Protein AF-A0A533HWP2-F1 (afdb_monomer)

Radius of gyration: 40.81 Å; Cα contacts (8 Å, |Δi|>4): 225; chains: 1; bounding box: 93×48×158 Å

Sequence (204 aa):
MRKSVIAKSKKGFTLLELTVSLFLLVILTLLLMLILQTTINTSKRFLDYSNYEYALAHRKILQIYNNSAKVTQEKHYIIMTSKDGMEDVRINFNDNQIYMDKFKNSNDFAGYILLLKHIKGYTLSVEDETIHILIVDKNNHERDMYLKKKDEKTDKEKAKEEKEKEEKARKEKENQENNNKYNKTDNHVEIEKTKPITDNEEGS

Nearest PDB structures (foldseek):
  8dml-assembly2_C  TM=7.536E-01  e=4.612E-01  Vibrio parahaemolyticus
  8y9c-assembly1_B  TM=4.389E-01  e=2.506E-01  Clostridioides difficile
  5t88-assembly1_A  TM=3.663E-01  e=4.612E-01  Pyrococcus furiosus
  6can-assembly1_A  TM=3.706E-01  e=6.800E-01  Pyrococcus furiosus
  3fcg-assembly1_A  TM=3.363E-01  e=3.695E-01  Yersinia pestis

pLDDT: mean 81.45, std 18.22, range [34.56, 98.0]

Foldseek 3Di:
DDDDDPPPDDDDDDPVRVVVVVVVVVVVVVVVVVVVVVVVVVVCVVPPCVVVLLVQLLVVVVVQLVQFQFWDDDDFWIWGAGLVNQKIKIFGHDQFFIKIWIAGNVPHTDDIGTRDGGWRGWDWDDDPQKTWIWTQHNVRDIDIDIHGGHDHDDPVVVVVVVVVVVVVVVVVVVVVVVVVVVVVPPPDDDDDDDDDDDDDDDDD

Structure (mmCIF, N/CA/C/O backbone):
data_AF-A0A533HWP2-F1
#
_entry.id   AF-A0A533HWP2-F1
#
loop_
_atom_site.group_PDB
_atom_site.id
_atom_site.type_symbol
_atom_site.label_atom_id
_atom_site.label_alt_id
_atom_site.label_comp_id
_atom_site.label_asym_id
_atom_site.label_entity_id
_atom_site.label_seq_id
_atom_site.pdbx_PDB_ins_code
_atom_site.Cartn_x
_atom_site.Cartn_y
_atom_site.Cartn_z
_atom_site.occupancy
_atom_site.B_iso_or_equiv
_atom_site.auth_seq_id
_atom_site.auth_comp_id
_atom_site.auth_asym_id
_atom_site.auth_atom_id
_atom_site.pdbx_PDB_model_num
ATOM 1 N N . MET A 1 1 ? 39.478 32.423 -82.807 1.00 47.16 1 MET A N 1
ATOM 2 C CA . MET A 1 1 ? 39.388 32.264 -81.336 1.00 47.16 1 MET A CA 1
ATOM 3 C C . MET A 1 1 ? 38.722 30.930 -81.009 1.00 47.16 1 MET A C 1
ATOM 5 O O . MET A 1 1 ? 37.539 30.788 -81.279 1.00 47.16 1 MET A O 1
ATOM 9 N N . ARG A 1 2 ? 39.446 29.944 -80.460 1.00 46.03 2 ARG A N 1
ATOM 10 C CA . ARG A 1 2 ? 38.827 28.746 -79.859 1.00 46.03 2 ARG A CA 1
ATOM 11 C C . ARG A 1 2 ? 38.722 28.976 -78.349 1.00 46.03 2 ARG A C 1
ATOM 13 O O . ARG A 1 2 ? 39.746 29.061 -77.680 1.00 46.03 2 ARG A O 1
ATOM 20 N N . LYS A 1 3 ? 37.501 29.118 -77.824 1.00 54.44 3 LYS A N 1
ATOM 21 C CA . LYS A 1 3 ? 37.243 29.099 -76.375 1.00 54.44 3 LYS A CA 1
ATOM 22 C C . LYS A 1 3 ? 37.373 27.654 -75.893 1.00 54.44 3 LYS A C 1
ATOM 24 O O . LYS A 1 3 ? 36.580 26.806 -76.291 1.00 54.44 3 LYS A O 1
ATOM 29 N N . SER A 1 4 ? 38.376 27.382 -75.062 1.00 52.59 4 SER A N 1
ATOM 30 C CA . SER A 1 4 ? 38.484 26.118 -74.332 1.00 52.59 4 SER A CA 1
ATOM 31 C C . SER A 1 4 ? 37.461 26.128 -73.196 1.00 52.59 4 SER A C 1
ATOM 33 O O . SER A 1 4 ? 37.557 26.941 -72.276 1.00 52.59 4 SER A O 1
ATOM 35 N N . VAL A 1 5 ? 36.443 25.273 -73.288 1.00 62.06 5 VAL A N 1
ATOM 36 C CA . VAL A 1 5 ? 35.499 25.026 -72.196 1.00 62.06 5 VAL A CA 1
ATOM 37 C C . VAL A 1 5 ? 36.155 24.007 -71.273 1.00 62.06 5 VAL A C 1
ATOM 39 O O . VAL A 1 5 ? 36.179 22.815 -71.566 1.00 62.06 5 VAL A O 1
ATOM 42 N N . ILE A 1 6 ? 36.717 24.477 -70.160 1.00 60.31 6 ILE A N 1
ATOM 43 C CA . ILE A 1 6 ? 37.196 23.599 -69.091 1.00 60.31 6 ILE A CA 1
ATOM 44 C C . ILE A 1 6 ? 35.958 23.039 -68.388 1.00 60.31 6 ILE A C 1
ATOM 46 O O . ILE A 1 6 ? 35.375 23.681 -67.512 1.00 60.31 6 ILE A O 1
ATOM 50 N N . ALA A 1 7 ? 35.531 21.843 -68.787 1.00 62.75 7 ALA A N 1
ATOM 51 C CA . ALA A 1 7 ? 34.555 21.075 -68.033 1.00 62.75 7 ALA A CA 1
ATOM 52 C C . ALA A 1 7 ? 35.206 20.644 -66.707 1.00 62.75 7 ALA A C 1
ATOM 54 O O . ALA A 1 7 ? 36.011 19.716 -66.668 1.00 62.75 7 ALA A O 1
ATOM 55 N N . LYS A 1 8 ? 34.888 21.342 -65.608 1.00 61.66 8 LYS A N 1
ATOM 56 C CA . LYS A 1 8 ? 35.220 20.882 -64.252 1.00 61.66 8 LYS A CA 1
ATOM 57 C C . LYS A 1 8 ? 34.478 19.566 -64.006 1.00 61.66 8 LYS A C 1
ATOM 59 O O . LYS A 1 8 ? 33.278 19.582 -63.733 1.00 61.66 8 LYS A O 1
ATOM 64 N N . SER A 1 9 ? 35.174 18.435 -64.093 1.00 63.62 9 SER A N 1
ATOM 65 C CA . SER A 1 9 ? 34.635 17.168 -63.607 1.00 63.62 9 SER A CA 1
ATOM 66 C C . SER A 1 9 ? 34.428 17.289 -62.095 1.00 63.62 9 SER A C 1
ATOM 68 O O . SER A 1 9 ? 35.343 17.628 -61.342 1.00 63.62 9 SER A O 1
ATOM 70 N N . LYS A 1 10 ? 33.193 17.084 -61.629 1.00 66.44 10 LYS A N 1
ATOM 71 C CA . LYS A 1 10 ? 32.926 16.990 -60.192 1.00 66.44 10 LYS A CA 1
ATOM 72 C C . LYS A 1 10 ? 33.572 15.693 -59.712 1.00 66.44 10 LYS A C 1
ATOM 74 O O . LYS A 1 10 ? 33.165 14.616 -60.138 1.00 66.44 10 LYS A O 1
ATOM 79 N N . LYS A 1 11 ? 34.607 15.801 -58.878 1.00 73.75 11 LYS A N 1
ATOM 80 C CA . LYS A 1 11 ? 35.267 14.644 -58.270 1.00 73.75 11 LYS A CA 1
ATOM 81 C C . LYS A 1 11 ? 34.247 13.964 -57.350 1.00 73.75 11 LYS A C 1
ATOM 83 O O . LYS A 1 11 ? 33.838 14.551 -56.354 1.00 73.75 11 LYS A O 1
ATOM 88 N N . GLY A 1 12 ? 33.758 12.797 -57.763 1.00 77.88 12 GLY A N 1
ATOM 89 C CA . GLY A 1 12 ? 32.878 11.959 -56.951 1.00 77.88 12 GLY A CA 1
ATOM 90 C C . GLY A 1 12 ? 33.655 11.247 -55.847 1.00 77.88 12 GLY A C 1
ATOM 91 O O . GLY A 1 12 ? 34.886 11.259 -55.843 1.00 77.88 12 GLY A O 1
ATOM 92 N N . PHE A 1 13 ? 32.928 10.620 -54.926 1.00 82.56 13 PHE A N 1
ATOM 93 C CA . PHE A 1 13 ? 33.529 9.785 -53.890 1.00 82.56 13 PHE A CA 1
ATOM 94 C C . PHE A 1 13 ? 34.089 8.495 -54.483 1.00 82.56 13 PHE A C 1
ATOM 96 O O . PHE A 1 13 ? 33.494 7.892 -55.382 1.00 82.56 13 PHE A O 1
ATOM 103 N N . THR A 1 14 ? 35.222 8.056 -53.951 1.00 92.19 14 THR A N 1
ATOM 104 C CA . THR A 1 14 ? 35.749 6.719 -54.228 1.00 92.19 14 THR A CA 1
ATOM 105 C C . THR A 1 14 ? 34.946 5.663 -53.462 1.00 92.19 14 THR A C 1
ATOM 107 O O . THR A 1 14 ? 34.351 5.941 -52.420 1.00 92.19 14 THR A O 1
ATOM 110 N N . LEU A 1 15 ? 34.948 4.419 -53.952 1.00 90.88 15 LEU A N 1
ATOM 111 C CA . LEU A 1 15 ? 34.272 3.306 -53.274 1.00 90.88 15 LEU A CA 1
ATOM 112 C C . LEU A 1 15 ? 34.800 3.097 -51.842 1.00 90.88 15 LEU A C 1
ATOM 114 O O . LEU A 1 15 ? 34.031 2.768 -50.940 1.00 90.88 15 LEU A O 1
ATOM 118 N N . LEU A 1 16 ? 36.100 3.329 -51.625 1.00 93.38 16 LEU A N 1
ATOM 119 C CA . LEU A 1 16 ? 36.733 3.228 -50.312 1.00 93.38 16 LEU A CA 1
ATOM 120 C C . LEU A 1 16 ? 36.217 4.307 -49.355 1.00 93.38 16 LEU A C 1
ATOM 122 O O . LEU A 1 16 ? 35.810 3.980 -48.245 1.00 93.38 16 LEU A O 1
ATOM 126 N N . GLU A 1 17 ? 36.188 5.570 -49.793 1.00 92.00 17 GLU A N 1
ATOM 127 C CA . GLU A 1 17 ? 35.646 6.678 -48.995 1.00 92.00 17 GLU A CA 1
ATOM 128 C C . GLU A 1 17 ? 34.187 6.413 -48.622 1.00 92.00 17 GLU A C 1
ATOM 130 O O . GLU A 1 17 ? 33.829 6.533 -47.455 1.00 92.00 17 GLU A O 1
ATOM 135 N N . LEU A 1 18 ? 33.368 5.962 -49.579 1.00 92.62 18 LEU A N 1
ATOM 136 C CA . LEU A 1 18 ? 31.971 5.615 -49.320 1.00 92.62 18 LEU A CA 1
ATOM 137 C C . LEU A 1 18 ? 31.846 4.491 -48.280 1.00 92.62 18 LEU A C 1
ATOM 139 O O . LEU A 1 18 ? 31.034 4.593 -47.363 1.00 92.62 18 LEU A O 1
ATOM 143 N N . THR A 1 19 ? 32.663 3.443 -48.398 1.00 94.44 19 THR A N 1
ATOM 144 C CA . THR A 1 19 ? 32.643 2.294 -47.477 1.00 94.44 19 THR A CA 1
ATOM 145 C C . THR A 1 19 ? 33.048 2.708 -46.064 1.00 94.44 19 THR A C 1
ATOM 147 O O . THR A 1 19 ? 32.373 2.349 -45.100 1.00 94.44 19 THR A O 1
ATOM 150 N N . VAL A 1 20 ? 34.110 3.507 -45.930 1.00 95.88 20 VAL A N 1
ATOM 151 C CA . VAL A 1 20 ? 34.580 4.010 -44.631 1.00 95.88 20 VAL A CA 1
ATOM 152 C C . VAL A 1 20 ? 33.554 4.960 -44.017 1.00 95.88 20 VAL A C 1
ATOM 154 O O . VAL A 1 20 ? 33.224 4.818 -42.841 1.00 95.88 20 VAL A O 1
ATOM 157 N N . SER A 1 21 ? 32.999 5.894 -44.796 1.00 95.25 21 SER A N 1
ATOM 158 C CA . SER A 1 21 ? 31.961 6.811 -44.314 1.00 95.25 21 SER A CA 1
ATOM 159 C C . SER A 1 21 ? 30.704 6.070 -43.864 1.00 95.25 21 SER A C 1
ATOM 161 O O . SER A 1 21 ? 30.157 6.399 -42.812 1.00 95.25 21 SER A O 1
ATOM 163 N N . LEU A 1 22 ? 30.266 5.051 -44.609 1.00 95.38 22 LEU A N 1
ATOM 164 C CA . LEU A 1 22 ? 29.110 4.240 -44.231 1.00 95.38 22 LEU A CA 1
ATOM 165 C C . LEU A 1 22 ? 29.388 3.446 -42.950 1.00 95.38 22 LEU A C 1
ATOM 167 O O . LEU A 1 22 ? 28.556 3.429 -42.047 1.00 95.38 22 LEU A O 1
ATOM 171 N N . PHE A 1 23 ? 30.572 2.844 -42.836 1.00 96.69 23 PHE A N 1
ATOM 172 C CA . PHE A 1 23 ? 30.972 2.099 -41.645 1.00 96.69 23 PHE A CA 1
ATOM 173 C C . PHE A 1 23 ? 31.022 2.989 -40.393 1.00 96.69 23 PHE A C 1
ATOM 175 O O . PHE A 1 23 ? 30.473 2.628 -39.351 1.00 96.69 23 PHE A O 1
ATOM 182 N N . LEU A 1 24 ? 31.600 4.190 -40.506 1.00 96.56 24 LEU A N 1
ATOM 183 C CA . LEU A 1 24 ? 31.623 5.173 -39.419 1.00 96.56 24 LEU A CA 1
ATOM 184 C C . LEU A 1 24 ? 30.218 5.648 -39.043 1.00 96.56 24 LEU A C 1
ATOM 186 O O . LEU A 1 24 ? 29.918 5.776 -37.856 1.00 96.56 24 LEU A O 1
ATOM 190 N N . LEU A 1 25 ? 29.348 5.874 -40.031 1.00 96.62 25 LEU A N 1
ATOM 191 C CA . LEU A 1 25 ? 27.961 6.252 -39.782 1.00 96.62 25 LEU A CA 1
ATOM 192 C C . LEU A 1 25 ? 27.219 5.153 -39.012 1.00 96.62 25 LEU A C 1
ATOM 194 O O . LEU A 1 25 ? 26.531 5.454 -38.041 1.00 96.62 25 LEU A O 1
ATOM 198 N N . VAL A 1 26 ? 27.403 3.884 -39.387 1.00 97.50 26 VAL A N 1
ATOM 199 C CA . VAL A 1 26 ? 26.801 2.745 -38.678 1.00 97.50 26 VAL A CA 1
ATOM 200 C C . VAL A 1 26 ? 27.261 2.717 -37.220 1.00 97.50 26 VAL A C 1
ATOM 202 O O . VAL A 1 26 ? 26.417 2.698 -36.325 1.00 97.50 26 VAL A O 1
ATOM 205 N N . ILE A 1 27 ? 28.570 2.809 -36.961 1.00 97.00 27 ILE A N 1
ATOM 206 C CA . ILE A 1 27 ? 29.103 2.846 -35.587 1.00 97.00 27 ILE A CA 1
ATOM 207 C C . ILE A 1 27 ? 28.503 4.014 -34.797 1.00 97.00 27 ILE A C 1
ATOM 209 O O . ILE A 1 27 ? 28.048 3.826 -33.667 1.00 97.00 27 ILE A O 1
ATOM 213 N N . LEU A 1 28 ? 28.461 5.207 -35.396 1.00 97.50 28 LEU A N 1
ATOM 214 C CA . LEU A 1 28 ? 27.910 6.398 -34.757 1.00 97.50 28 LEU A CA 1
ATOM 215 C C . LEU A 1 28 ? 26.430 6.216 -34.399 1.00 97.50 28 LEU A C 1
ATOM 217 O O . LEU A 1 28 ? 26.028 6.541 -33.283 1.00 97.50 28 LEU A O 1
ATOM 221 N N . THR A 1 29 ? 25.624 5.674 -35.316 1.00 97.38 29 THR A N 1
ATOM 222 C CA . THR A 1 29 ? 24.194 5.436 -35.062 1.00 97.38 29 THR A CA 1
ATOM 223 C C . THR A 1 29 ? 23.960 4.402 -33.962 1.00 97.38 29 THR A C 1
ATOM 225 O O . THR A 1 29 ? 23.096 4.618 -33.113 1.00 97.38 29 THR A O 1
ATOM 228 N N . LEU A 1 30 ? 24.757 3.329 -33.912 1.00 97.88 30 LEU A N 1
ATOM 229 C CA . LEU A 1 30 ? 24.670 2.316 -32.855 1.00 97.88 30 LEU A CA 1
ATOM 230 C C . LEU A 1 30 ? 25.041 2.892 -31.485 1.00 97.88 30 LEU A C 1
ATOM 232 O O . LEU A 1 30 ? 24.322 2.669 -30.511 1.00 97.88 30 LEU A O 1
ATOM 236 N N . LEU A 1 31 ? 26.121 3.677 -31.411 1.00 98.00 31 LEU A N 1
ATOM 237 C CA . LEU A 1 31 ? 26.517 4.367 -30.180 1.00 98.00 31 LEU A CA 1
ATOM 238 C C . LEU A 1 31 ? 25.435 5.340 -29.711 1.00 98.00 31 LEU A C 1
ATOM 240 O O . LEU A 1 31 ? 25.081 5.347 -28.533 1.00 98.00 31 LEU A O 1
ATOM 244 N N . LEU A 1 32 ? 24.876 6.131 -30.630 1.00 97.62 32 LEU A N 1
ATOM 245 C CA . LEU A 1 32 ? 23.809 7.072 -30.307 1.00 97.62 32 LEU A CA 1
ATOM 246 C C . LEU A 1 32 ? 22.571 6.342 -29.770 1.00 97.62 32 LEU A C 1
ATOM 248 O O . LEU A 1 32 ? 22.025 6.738 -28.740 1.00 97.62 32 LEU A O 1
ATOM 252 N N . MET A 1 33 ? 22.160 5.250 -30.419 1.00 97.50 33 MET A N 1
ATOM 253 C CA . MET A 1 33 ? 21.022 4.442 -29.977 1.00 97.50 33 MET A CA 1
ATOM 254 C C . MET A 1 33 ? 21.251 3.849 -28.582 1.00 97.50 33 MET A C 1
ATOM 256 O O . MET A 1 33 ? 20.352 3.906 -27.740 1.00 97.50 33 MET A O 1
ATOM 260 N N . LEU A 1 34 ? 22.462 3.354 -28.307 1.00 97.75 34 LEU A N 1
ATOM 261 C CA . LEU A 1 34 ? 22.834 2.821 -26.997 1.00 97.75 34 LEU A CA 1
ATOM 262 C C . LEU A 1 34 ? 22.748 3.891 -25.901 1.00 97.75 34 LEU A C 1
ATOM 264 O O . LEU A 1 34 ? 22.206 3.626 -24.823 1.00 97.75 34 LEU A O 1
ATOM 268 N N . ILE A 1 35 ? 23.240 5.104 -2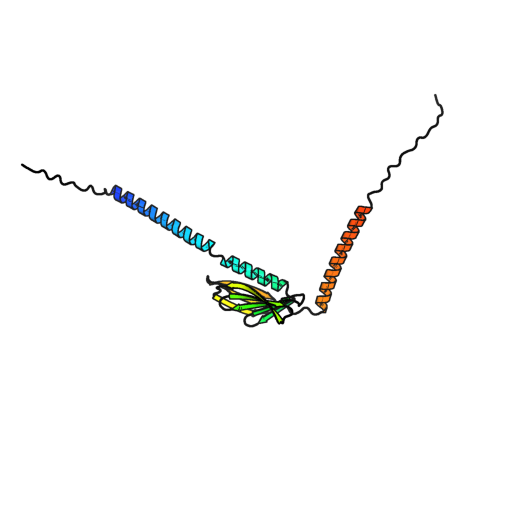6.178 1.00 97.00 35 ILE A N 1
ATOM 269 C CA . ILE A 1 35 ? 23.155 6.233 -25.243 1.00 97.00 35 ILE A CA 1
ATOM 270 C C . ILE A 1 35 ? 21.691 6.599 -24.995 1.00 97.00 35 ILE A C 1
ATOM 272 O O . ILE A 1 35 ? 21.290 6.691 -23.837 1.00 97.00 35 ILE A O 1
ATOM 276 N N . LEU A 1 36 ? 20.868 6.752 -26.040 1.00 96.94 36 LEU A N 1
ATOM 277 C CA . LEU A 1 36 ? 19.446 7.075 -25.867 1.00 96.94 36 LEU A CA 1
ATOM 278 C C . LEU A 1 36 ? 18.718 6.017 -25.033 1.00 96.94 36 LEU A C 1
ATOM 280 O O . LEU A 1 36 ? 18.001 6.366 -24.096 1.00 96.94 36 LEU A O 1
ATOM 284 N N . GLN A 1 37 ? 18.912 4.735 -25.344 1.00 95.69 37 GLN A N 1
ATOM 285 C CA . GLN A 1 37 ? 18.267 3.641 -24.619 1.00 95.69 37 GLN A CA 1
ATOM 286 C C . GLN A 1 37 ? 18.702 3.609 -23.150 1.00 95.69 37 GLN A C 1
ATOM 288 O O . GLN A 1 37 ? 17.862 3.482 -22.255 1.00 95.69 37 GLN A O 1
ATOM 293 N N . THR A 1 38 ? 20.002 3.772 -22.896 1.00 94.38 38 THR A N 1
ATOM 294 C CA . THR A 1 38 ? 20.554 3.814 -21.537 1.00 94.38 38 THR A CA 1
ATOM 295 C C . THR A 1 38 ? 19.999 5.003 -20.761 1.00 94.38 38 THR A C 1
ATOM 297 O O . THR A 1 38 ? 19.545 4.825 -19.629 1.00 94.38 38 THR A O 1
ATOM 300 N N . THR A 1 39 ? 19.957 6.191 -21.371 1.00 94.38 39 THR A N 1
ATOM 301 C CA . THR A 1 39 ? 19.402 7.402 -20.755 1.00 94.38 39 THR A CA 1
ATOM 302 C C . THR A 1 39 ? 17.922 7.229 -20.440 1.00 94.38 39 THR A C 1
ATOM 304 O O . THR A 1 39 ? 17.528 7.445 -19.300 1.00 94.38 39 THR A O 1
ATOM 307 N N . ILE A 1 40 ? 17.104 6.757 -21.388 1.00 91.69 40 ILE A N 1
ATOM 308 C CA . ILE A 1 40 ? 15.663 6.542 -21.169 1.00 91.69 40 ILE A CA 1
ATOM 309 C C . ILE A 1 40 ? 15.421 5.557 -20.022 1.00 91.69 40 ILE A C 1
ATOM 311 O O . ILE A 1 40 ? 14.607 5.827 -19.139 1.00 91.69 40 ILE A O 1
ATOM 315 N N . ASN A 1 41 ? 16.123 4.424 -20.011 1.00 88.69 41 ASN A N 1
ATOM 316 C CA . ASN A 1 41 ? 15.950 3.411 -18.970 1.00 88.69 41 ASN A CA 1
ATOM 317 C C . ASN A 1 41 ? 16.399 3.921 -17.599 1.00 88.69 41 ASN A C 1
ATOM 319 O O . ASN A 1 41 ? 15.713 3.712 -16.597 1.00 88.69 41 ASN A O 1
ATOM 323 N N . THR A 1 42 ? 17.520 4.635 -17.566 1.00 86.50 42 THR A N 1
ATOM 324 C CA . THR A 1 42 ? 18.047 5.250 -16.349 1.00 86.50 42 THR A CA 1
ATOM 325 C C . THR A 1 42 ? 17.076 6.302 -15.815 1.00 86.50 42 THR A C 1
ATOM 327 O O . THR A 1 42 ? 16.687 6.234 -14.652 1.00 86.50 42 THR A O 1
ATOM 330 N N . SER A 1 43 ? 16.592 7.213 -16.664 1.00 86.06 43 SER A N 1
ATOM 331 C CA . SER A 1 43 ? 15.597 8.224 -16.294 1.00 86.06 43 SER A CA 1
ATOM 332 C C . SER A 1 43 ? 14.293 7.605 -15.798 1.00 86.06 43 SER A C 1
ATOM 334 O O . SER A 1 43 ? 13.770 8.054 -14.783 1.00 86.06 43 SER A O 1
ATOM 336 N N . LYS A 1 44 ? 13.785 6.548 -16.448 1.00 82.50 44 LYS A N 1
ATOM 337 C CA . LYS A 1 44 ? 12.598 5.820 -15.967 1.00 82.50 44 LYS A CA 1
ATOM 338 C C . LYS A 1 44 ? 12.809 5.283 -14.557 1.00 82.50 44 LYS A C 1
ATOM 340 O O . LYS A 1 44 ? 11.954 5.487 -13.709 1.00 82.50 44 LYS A O 1
ATOM 345 N N . ARG A 1 45 ? 13.957 4.656 -14.291 1.00 78.06 45 ARG A N 1
ATOM 346 C CA . ARG A 1 45 ? 14.277 4.118 -12.963 1.00 78.06 45 ARG A CA 1
ATOM 347 C C . ARG A 1 45 ? 14.443 5.213 -11.909 1.00 78.06 45 ARG A C 1
ATOM 349 O O . ARG A 1 45 ? 14.030 5.010 -10.776 1.00 78.06 45 ARG A O 1
ATOM 356 N N . PHE A 1 46 ? 15.026 6.356 -12.272 1.00 76.88 46 PHE A N 1
ATOM 357 C CA . PHE A 1 46 ? 15.137 7.497 -11.363 1.00 76.88 46 PHE A CA 1
ATOM 358 C C . PHE A 1 46 ? 13.783 8.125 -11.045 1.00 76.88 46 PHE A C 1
ATOM 360 O O . PHE A 1 46 ? 13.578 8.538 -9.916 1.00 76.88 46 PHE A O 1
ATOM 367 N N . LEU A 1 47 ? 12.870 8.196 -12.014 1.00 75.88 47 LEU A N 1
ATOM 368 C CA . LEU A 1 47 ? 11.541 8.783 -11.824 1.00 75.88 47 LEU A CA 1
ATOM 369 C C . LEU A 1 47 ? 10.528 7.799 -11.220 1.00 75.88 47 LEU A C 1
ATOM 371 O O . LEU A 1 47 ? 9.477 8.218 -10.729 1.00 75.88 47 LEU A O 1
ATOM 375 N N . ASP A 1 48 ? 10.815 6.497 -11.259 1.00 79.19 48 ASP A N 1
ATOM 376 C CA . ASP A 1 48 ? 9.953 5.469 -10.691 1.00 79.19 48 ASP A CA 1
ATOM 377 C C . ASP A 1 48 ? 10.180 5.315 -9.182 1.00 79.19 48 ASP A C 1
ATOM 379 O O . ASP A 1 48 ? 10.831 4.392 -8.691 1.00 79.19 48 ASP A O 1
ATOM 383 N N . TYR A 1 49 ? 9.586 6.240 -8.433 1.00 83.75 49 TYR A N 1
ATOM 384 C CA . TYR A 1 49 ? 9.559 6.210 -6.972 1.00 83.75 49 TYR A CA 1
ATOM 385 C C . TYR A 1 49 ? 8.454 5.317 -6.402 1.00 83.75 49 TYR A C 1
ATOM 387 O O . TYR A 1 49 ? 8.251 5.319 -5.190 1.00 83.75 49 TYR A O 1
ATOM 395 N N . SER A 1 50 ? 7.755 4.535 -7.233 1.00 85.56 50 SER A N 1
ATOM 396 C CA . SER A 1 50 ? 6.570 3.785 -6.799 1.00 85.56 50 SER A CA 1
ATOM 397 C C . SER A 1 50 ? 6.894 2.893 -5.603 1.00 85.56 50 SER A C 1
ATOM 399 O O . SER A 1 50 ? 6.244 2.987 -4.569 1.00 85.56 50 SER A O 1
ATOM 401 N N . ASN A 1 51 ? 7.968 2.101 -5.678 1.00 88.00 51 ASN A N 1
ATOM 402 C CA . ASN A 1 51 ? 8.376 1.224 -4.573 1.00 88.00 51 ASN A CA 1
ATOM 403 C C . ASN A 1 51 ? 8.625 1.987 -3.265 1.00 88.00 51 ASN A C 1
ATOM 405 O O . ASN A 1 51 ? 8.288 1.490 -2.193 1.00 88.00 51 ASN A O 1
ATOM 409 N N . TYR A 1 52 ? 9.189 3.192 -3.353 1.00 89.69 52 TYR A N 1
ATOM 410 C CA . TYR A 1 52 ? 9.414 4.044 -2.192 1.00 89.69 52 TYR A CA 1
ATOM 411 C C . TYR A 1 52 ? 8.096 4.590 -1.623 1.00 89.69 52 TYR A C 1
ATOM 413 O O . TYR A 1 52 ? 7.890 4.528 -0.412 1.00 89.69 52 TYR A O 1
ATOM 421 N N . GLU A 1 53 ? 7.185 5.062 -2.479 1.00 91.31 53 GLU A N 1
ATOM 422 C CA . GLU A 1 53 ? 5.853 5.535 -2.076 1.00 91.31 53 GLU A CA 1
ATOM 423 C C . GLU A 1 53 ? 5.061 4.421 -1.369 1.00 91.31 53 GLU A C 1
ATOM 425 O O . GLU A 1 53 ? 4.565 4.626 -0.258 1.00 91.31 53 GLU A O 1
ATOM 430 N N . TYR A 1 54 ? 5.025 3.212 -1.946 1.00 92.88 54 TYR A N 1
ATOM 431 C CA . TYR A 1 54 ? 4.374 2.045 -1.335 1.00 92.88 54 TYR A CA 1
ATOM 432 C C . TYR A 1 54 ? 5.020 1.649 -0.010 1.00 92.88 54 TYR A C 1
ATOM 434 O O . TYR A 1 54 ? 4.306 1.415 0.964 1.00 92.88 54 TYR A O 1
ATOM 442 N N . ALA A 1 55 ? 6.353 1.625 0.071 1.00 92.94 55 ALA A N 1
ATOM 443 C CA . ALA A 1 55 ? 7.051 1.324 1.319 1.00 92.94 55 ALA A CA 1
ATOM 444 C C . ALA A 1 55 ? 6.738 2.358 2.413 1.00 92.94 55 ALA A C 1
ATOM 446 O O . ALA A 1 55 ? 6.547 1.995 3.577 1.00 92.94 55 ALA A O 1
ATOM 447 N N . LEU A 1 56 ? 6.644 3.643 2.057 1.00 95.00 56 LEU A N 1
ATOM 448 C CA . LEU A 1 56 ? 6.298 4.708 2.994 1.00 95.00 56 LEU A CA 1
ATOM 449 C C . LEU A 1 56 ? 4.858 4.565 3.501 1.00 95.00 56 LEU A C 1
ATOM 451 O O . LEU A 1 56 ? 4.629 4.671 4.711 1.00 95.00 56 LEU A O 1
ATOM 455 N N . ALA A 1 57 ? 3.915 4.284 2.601 1.00 95.75 57 ALA A N 1
ATOM 456 C CA . ALA A 1 57 ? 2.524 4.025 2.947 1.00 95.75 57 ALA A CA 1
ATOM 457 C C . ALA A 1 57 ? 2.388 2.781 3.835 1.00 95.75 57 ALA A C 1
ATOM 459 O O . ALA A 1 57 ? 1.805 2.871 4.913 1.00 95.75 57 ALA A O 1
ATOM 460 N N . HIS A 1 58 ? 3.016 1.663 3.456 1.00 95.31 58 HIS A N 1
ATOM 461 C CA . HIS A 1 58 ? 3.070 0.437 4.260 1.00 95.31 58 HIS A CA 1
ATOM 462 C C . HIS A 1 58 ? 3.607 0.706 5.663 1.00 95.31 58 HIS A C 1
ATOM 464 O O . HIS A 1 58 ? 2.962 0.364 6.655 1.00 95.31 58 HIS A O 1
ATOM 470 N N . ARG A 1 59 ? 4.753 1.389 5.763 1.00 96.62 59 ARG A N 1
ATOM 471 C CA . ARG A 1 59 ? 5.350 1.760 7.050 1.00 96.62 59 ARG A CA 1
ATOM 472 C C . ARG A 1 59 ? 4.382 2.580 7.901 1.00 96.62 59 ARG A C 1
ATOM 474 O O . ARG A 1 59 ? 4.283 2.344 9.103 1.00 96.62 59 ARG A O 1
ATOM 481 N N . LYS A 1 60 ? 3.671 3.535 7.295 1.00 96.44 60 LYS A N 1
ATOM 482 C CA . LYS A 1 60 ? 2.726 4.396 8.012 1.00 96.44 60 LYS A CA 1
ATOM 483 C C . LYS A 1 60 ? 1.508 3.619 8.516 1.00 96.44 60 LYS A C 1
ATOM 485 O O . LYS A 1 60 ? 1.139 3.796 9.675 1.00 96.44 60 LYS A O 1
ATOM 490 N N . ILE A 1 61 ? 0.931 2.754 7.681 1.00 96.88 61 ILE A N 1
ATOM 491 C CA . ILE A 1 61 ? -0.197 1.884 8.047 1.00 96.88 61 ILE A CA 1
ATOM 492 C C . ILE A 1 61 ? 0.208 0.954 9.198 1.00 96.88 61 ILE A C 1
ATOM 494 O O . ILE A 1 61 ? -0.474 0.912 10.220 1.00 96.88 61 ILE A O 1
ATOM 498 N N . LEU A 1 62 ? 1.363 0.290 9.090 1.00 96.94 62 LEU A N 1
ATOM 499 C CA . LEU A 1 62 ? 1.882 -0.601 10.133 1.00 96.94 62 LEU A CA 1
ATOM 500 C C . LEU A 1 62 ? 2.185 0.129 11.445 1.00 96.94 62 LEU A C 1
ATOM 502 O O . LEU A 1 62 ? 1.926 -0.406 12.522 1.00 96.94 62 LEU A O 1
ATOM 506 N N . GLN A 1 63 ? 2.710 1.355 11.380 1.00 95.31 63 GLN A N 1
ATOM 507 C CA . GLN A 1 63 ? 2.949 2.170 12.572 1.00 95.31 63 GLN A CA 1
ATOM 508 C C . GLN A 1 63 ? 1.649 2.406 13.350 1.00 95.31 63 GLN A C 1
ATOM 510 O O . GLN A 1 63 ? 1.635 2.285 14.574 1.00 95.31 63 GLN A O 1
ATOM 515 N N . ILE A 1 64 ? 0.566 2.736 12.649 1.00 94.81 64 ILE A N 1
ATOM 516 C CA . ILE A 1 64 ? -0.736 2.986 13.275 1.00 94.81 64 ILE A CA 1
ATOM 517 C C . ILE A 1 64 ? -1.302 1.687 13.808 1.00 94.81 64 ILE A C 1
ATOM 519 O O . ILE A 1 64 ? -1.591 1.618 14.995 1.00 94.81 64 ILE A O 1
ATOM 523 N N . TYR A 1 65 ? -1.319 0.642 12.981 1.00 95.94 65 TYR A N 1
ATOM 524 C CA . TYR A 1 65 ? -1.729 -0.698 13.375 1.00 95.94 65 TYR A CA 1
ATOM 525 C C . TYR A 1 65 ? -1.058 -1.156 14.678 1.00 95.94 65 TYR A C 1
ATOM 527 O O . TYR A 1 65 ? -1.727 -1.650 15.586 1.00 95.94 65 TYR A O 1
ATOM 535 N N . ASN A 1 66 ? 0.257 -0.968 14.820 1.00 93.81 66 ASN A N 1
ATOM 536 C CA . ASN A 1 66 ? 1.004 -1.350 16.023 1.00 93.81 66 ASN A CA 1
ATOM 537 C C . ASN A 1 66 ? 0.596 -0.548 17.269 1.00 93.81 66 ASN A C 1
ATOM 539 O O . ASN A 1 66 ? 0.622 -1.080 18.387 1.00 93.81 66 ASN A O 1
ATOM 543 N N . ASN A 1 67 ? 0.180 0.701 17.071 1.00 92.12 67 ASN A N 1
ATOM 544 C CA . ASN A 1 67 ? -0.321 1.592 18.113 1.00 92.12 67 ASN A CA 1
ATOM 545 C C . ASN A 1 67 ? -1.823 1.429 18.381 1.00 92.12 67 ASN A C 1
ATOM 547 O O . ASN A 1 67 ? -2.327 2.019 19.336 1.00 92.12 67 ASN A O 1
ATOM 551 N N . SER A 1 68 ? -2.520 0.609 17.597 1.00 92.31 68 SER A N 1
ATOM 552 C CA . SER A 1 68 ? -3.940 0.329 17.782 1.00 92.31 68 SER A CA 1
ATOM 553 C C . SER A 1 68 ? -4.188 -0.781 18.797 1.00 92.31 68 SER A C 1
ATOM 555 O O . SER A 1 68 ? -3.472 -1.794 18.826 1.00 92.31 68 SER A O 1
ATOM 557 N N . ALA A 1 69 ? -5.227 -0.587 19.607 1.00 91.69 69 ALA A N 1
ATOM 558 C CA . ALA A 1 69 ? -5.827 -1.620 20.445 1.00 91.69 69 ALA A CA 1
ATOM 559 C C . ALA A 1 69 ? -6.885 -2.417 19.682 1.00 91.69 69 ALA A C 1
ATOM 561 O O . ALA A 1 69 ? -6.978 -3.619 19.889 1.00 91.69 69 ALA A O 1
ATOM 562 N N . LYS A 1 70 ? -7.631 -1.766 18.782 1.00 93.00 70 LYS A N 1
ATOM 563 C CA . LYS A 1 70 ? -8.684 -2.396 17.986 1.00 93.00 70 LYS A CA 1
ATOM 564 C C . LYS A 1 70 ? -8.490 -2.094 16.507 1.00 93.00 70 LYS A C 1
ATOM 566 O O . LYS A 1 70 ? -8.120 -0.976 16.146 1.00 93.00 70 LYS A O 1
ATOM 571 N N . VAL A 1 71 ? -8.710 -3.097 15.664 1.00 95.31 71 VAL A N 1
ATOM 572 C CA . VAL A 1 71 ? -8.576 -2.998 14.209 1.00 95.31 71 VAL A CA 1
ATOM 573 C C . VAL A 1 71 ? -9.754 -3.713 13.572 1.00 95.31 71 VAL A C 1
ATOM 575 O O . VAL A 1 71 ? -9.853 -4.939 13.650 1.00 95.31 71 VAL A O 1
ATOM 578 N N . THR A 1 72 ? -10.628 -2.946 12.929 1.00 93.12 72 THR A N 1
ATOM 579 C CA . THR A 1 72 ? -11.802 -3.459 12.222 1.00 93.12 72 THR A CA 1
ATOM 580 C C . THR A 1 72 ? -11.731 -3.089 10.751 1.00 93.12 72 THR A C 1
ATOM 582 O O . THR A 1 72 ? -11.314 -1.995 10.377 1.00 93.12 72 THR A O 1
ATOM 585 N N . GLN A 1 73 ? -12.128 -4.029 9.900 1.00 94.69 73 GLN A N 1
ATOM 586 C CA . GLN A 1 73 ? -12.248 -3.799 8.469 1.00 94.69 73 GLN A CA 1
ATOM 587 C C . GLN A 1 73 ? -13.716 -3.607 8.113 1.00 94.69 73 GLN A C 1
ATOM 589 O O . GLN A 1 73 ? -14.573 -4.355 8.574 1.00 94.69 73 GLN A O 1
ATOM 594 N N . GLU A 1 74 ? -13.957 -2.615 7.269 1.00 92.75 74 GLU A N 1
ATOM 595 C CA . GLU A 1 74 ? -15.224 -2.300 6.629 1.00 92.75 74 GLU A CA 1
ATOM 596 C C . GLU A 1 74 ? -15.004 -2.238 5.115 1.00 92.75 74 GLU A C 1
ATOM 598 O O . GLU A 1 74 ? -13.869 -2.195 4.633 1.00 92.75 74 GLU A O 1
ATOM 603 N N . LYS A 1 75 ? -16.088 -2.214 4.336 1.00 91.38 75 LYS A N 1
ATOM 604 C CA . LYS A 1 75 ? -16.060 -2.430 2.877 1.00 91.38 75 LYS A CA 1
ATOM 605 C C . LYS A 1 75 ? -14.918 -1.718 2.131 1.00 91.38 75 LYS A C 1
ATOM 607 O O . LYS A 1 75 ? -14.216 -2.349 1.351 1.00 91.38 75 LYS A O 1
ATOM 612 N N . HIS A 1 76 ? -14.732 -0.423 2.384 1.00 95.06 76 HIS A N 1
ATOM 613 C CA . HIS A 1 76 ? -13.749 0.417 1.687 1.00 95.06 76 HIS A CA 1
ATOM 614 C C . HIS A 1 76 ? -12.776 1.117 2.646 1.00 95.06 76 HIS A C 1
ATOM 616 O O . HIS A 1 76 ? -12.084 2.058 2.260 1.00 95.06 76 HIS A O 1
ATOM 622 N N . TYR A 1 77 ? -12.736 0.706 3.915 1.00 96.38 77 TYR A N 1
ATOM 623 C CA . TYR A 1 77 ? -11.857 1.326 4.898 1.00 96.38 77 TYR A CA 1
ATOM 624 C C . TYR A 1 77 ? -11.523 0.398 6.066 1.00 96.38 77 TYR A C 1
ATOM 626 O O . TYR A 1 77 ? -12.240 -0.551 6.364 1.00 96.38 77 TYR A O 1
ATOM 634 N N . ILE A 1 78 ? -10.427 0.695 6.755 1.00 97.12 78 ILE A N 1
ATOM 635 C CA . ILE A 1 78 ? -10.019 0.020 7.991 1.00 97.12 78 ILE A CA 1
ATOM 636 C C . ILE A 1 78 ? -10.035 1.058 9.109 1.00 97.12 78 ILE A C 1
ATOM 638 O O . ILE A 1 7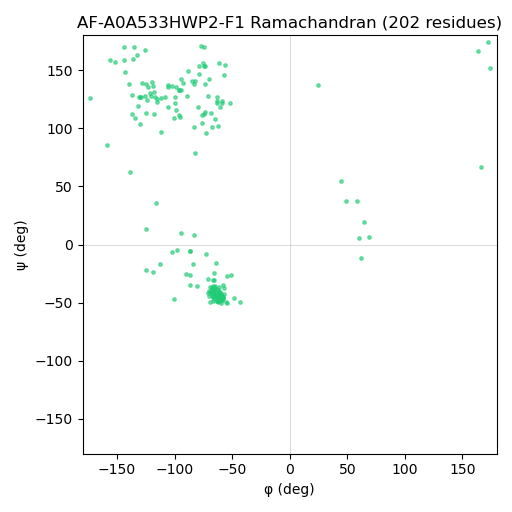8 ? -9.417 2.116 8.970 1.00 97.12 78 ILE A O 1
ATOM 642 N N . ILE A 1 79 ? -10.732 0.765 10.204 1.00 95.06 79 ILE A N 1
ATOM 643 C CA . ILE A 1 79 ? -10.713 1.581 11.420 1.00 95.06 79 ILE A CA 1
ATOM 644 C C . ILE A 1 79 ? -9.674 1.004 12.377 1.00 95.06 79 ILE A C 1
ATOM 646 O O . ILE A 1 79 ? -9.605 -0.202 12.617 1.00 95.06 79 ILE A O 1
ATOM 650 N N . MET A 1 80 ? -8.858 1.894 12.919 1.00 94.88 80 MET A N 1
ATOM 651 C CA . MET A 1 80 ? -7.763 1.610 13.824 1.00 94.88 80 MET A CA 1
ATOM 652 C C . MET A 1 80 ? -7.884 2.530 15.038 1.00 94.88 80 MET A C 1
ATOM 654 O O . MET A 1 80 ? -7.542 3.709 14.956 1.00 94.88 80 MET A O 1
ATOM 658 N N . THR A 1 81 ? -8.351 1.983 16.157 1.00 92.56 81 THR A N 1
ATOM 659 C CA . THR A 1 81 ? -8.517 2.721 17.419 1.00 92.56 81 THR A CA 1
ATOM 660 C C . THR A 1 81 ? -7.244 2.637 18.239 1.00 92.56 81 THR A C 1
ATOM 662 O O . THR A 1 81 ? -6.716 1.538 18.459 1.00 92.56 81 THR A O 1
ATOM 665 N N . SER A 1 82 ? -6.727 3.786 18.670 1.00 89.19 82 SER A N 1
ATOM 666 C CA . SER A 1 82 ? -5.502 3.887 19.463 1.00 89.19 82 SER A CA 1
ATOM 667 C C . SER A 1 82 ? -5.617 3.165 20.812 1.00 89.19 82 SER A C 1
ATOM 669 O O . SER A 1 82 ? -6.697 2.956 21.360 1.00 89.19 82 SER A O 1
ATOM 671 N N . LYS A 1 83 ? -4.473 2.770 21.381 1.00 86.69 83 LYS A N 1
ATOM 672 C CA . LYS A 1 83 ? -4.425 2.125 22.707 1.00 86.69 83 LYS A CA 1
ATOM 673 C C . LYS A 1 83 ? -4.862 3.024 23.863 1.00 86.69 83 LYS A C 1
ATOM 675 O O . LYS A 1 83 ? -5.266 2.498 24.893 1.00 86.69 83 LYS A O 1
ATOM 680 N N . ASP A 1 84 ? -4.752 4.339 23.708 1.00 82.00 84 ASP A N 1
ATOM 681 C CA . ASP A 1 84 ? -5.219 5.321 24.690 1.00 82.00 84 ASP A CA 1
ATOM 682 C C . ASP A 1 84 ? -6.701 5.697 24.502 1.00 82.00 84 ASP A C 1
ATOM 684 O O . ASP A 1 84 ? -7.247 6.409 25.337 1.00 82.00 84 ASP A O 1
ATOM 688 N N . GLY A 1 85 ? -7.360 5.215 23.438 1.00 75.62 85 GLY A N 1
ATOM 689 C CA . GLY A 1 85 ? -8.764 5.508 23.130 1.00 75.62 85 GLY A CA 1
ATOM 690 C C . GLY A 1 85 ? -9.039 6.959 22.719 1.00 75.62 85 GLY A C 1
ATOM 691 O O . GLY A 1 85 ? -10.197 7.338 22.573 1.00 75.62 85 GLY A O 1
ATOM 692 N N . MET A 1 86 ? -7.998 7.778 22.542 1.00 79.56 86 MET A N 1
ATOM 693 C CA . MET A 1 86 ? -8.131 9.211 22.258 1.00 79.56 86 MET A CA 1
ATOM 694 C C . MET A 1 86 ? -8.198 9.510 20.759 1.00 79.56 86 MET A C 1
ATOM 696 O O . MET A 1 86 ? -8.743 10.543 20.357 1.00 79.56 86 MET A O 1
ATOM 700 N N . GLU A 1 87 ? -7.630 8.634 19.926 1.00 82.19 87 GLU A N 1
ATOM 701 C CA . GLU A 1 87 ? -7.528 8.832 18.484 1.00 82.19 87 GLU A CA 1
ATOM 702 C C . GLU A 1 87 ? -8.029 7.609 17.714 1.00 82.19 87 GLU A C 1
ATOM 704 O O . GLU A 1 87 ? -7.537 6.491 17.877 1.00 82.19 87 GLU A O 1
ATOM 709 N N . ASP A 1 88 ? -8.952 7.853 16.789 1.00 88.31 88 ASP A N 1
ATOM 710 C CA . ASP A 1 88 ? -9.344 6.870 15.789 1.00 88.31 88 ASP A CA 1
ATOM 711 C C . ASP A 1 88 ? -8.755 7.255 14.445 1.00 88.31 88 ASP A C 1
ATOM 713 O O . ASP A 1 88 ? -8.803 8.409 14.006 1.00 88.31 88 ASP A O 1
ATOM 717 N N . VAL A 1 89 ? -8.211 6.258 13.763 1.00 94.62 89 VAL A N 1
ATOM 718 C CA . VAL A 1 89 ? -7.693 6.418 12.418 1.00 94.62 89 VAL A CA 1
ATOM 719 C C . VAL A 1 89 ? -8.518 5.577 11.463 1.00 94.62 89 VAL A C 1
ATOM 721 O O . VAL A 1 89 ? -8.635 4.365 11.632 1.00 94.62 89 VAL A O 1
ATOM 724 N N . ARG A 1 90 ? -9.049 6.212 10.419 1.00 95.94 90 ARG A N 1
ATOM 725 C CA . ARG A 1 90 ? -9.704 5.525 9.307 1.00 95.94 90 ARG A CA 1
ATOM 726 C C . ARG A 1 90 ? -8.793 5.552 8.096 1.00 95.94 90 ARG A C 1
ATOM 728 O O . ARG A 1 90 ? -8.472 6.622 7.587 1.00 95.94 90 ARG A O 1
ATOM 735 N N . ILE A 1 91 ? -8.390 4.381 7.624 1.00 97.62 91 ILE A N 1
ATOM 736 C CA . ILE A 1 91 ? -7.637 4.233 6.379 1.00 97.62 91 ILE A CA 1
ATOM 737 C C . ILE A 1 91 ? -8.631 3.919 5.277 1.00 97.62 91 ILE A C 1
ATOM 739 O O . ILE A 1 91 ? -9.214 2.840 5.270 1.00 97.62 91 ILE A O 1
ATOM 743 N N . ASN A 1 92 ? -8.842 4.874 4.383 1.00 97.25 92 ASN A N 1
ATOM 744 C CA . ASN A 1 92 ? -9.804 4.795 3.298 1.00 97.25 92 ASN A CA 1
ATOM 745 C C . ASN A 1 92 ? -9.115 4.336 2.015 1.00 97.25 92 ASN A C 1
ATOM 747 O O . ASN A 1 92 ? -8.078 4.882 1.624 1.00 97.25 92 ASN A O 1
ATOM 751 N N . PHE A 1 93 ? -9.739 3.376 1.345 1.00 96.81 93 PHE A N 1
ATOM 752 C CA . PHE A 1 93 ? -9.316 2.841 0.063 1.00 96.81 93 PHE A CA 1
ATOM 753 C C . PHE A 1 93 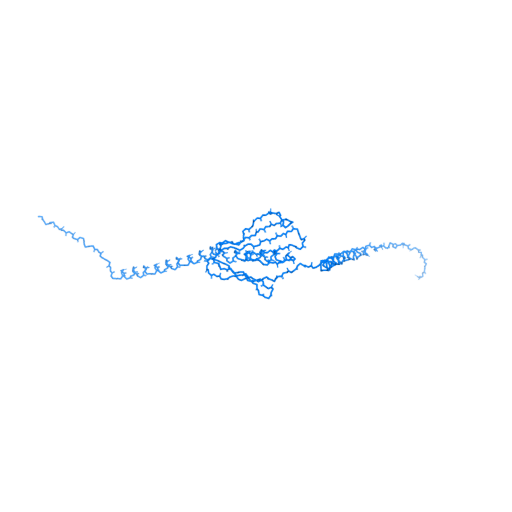? -10.332 3.257 -0.995 1.00 96.81 93 PHE A C 1
ATOM 755 O O . PHE A 1 93 ? -11.534 3.027 -0.859 1.00 96.81 93 PHE A O 1
ATOM 762 N N . ASN A 1 94 ? -9.858 3.890 -2.060 1.00 93.81 94 ASN A N 1
ATOM 763 C CA . ASN A 1 94 ? -10.672 4.178 -3.230 1.00 93.81 94 ASN A CA 1
ATOM 764 C C . ASN A 1 94 ? -9.893 3.834 -4.503 1.00 93.81 94 ASN A C 1
ATOM 766 O O . ASN A 1 94 ? -8.698 3.556 -4.445 1.00 93.81 94 ASN A O 1
ATOM 770 N N . ASP A 1 95 ? -10.564 3.850 -5.650 1.00 86.81 95 ASP A N 1
ATOM 771 C CA . ASP A 1 95 ? -10.005 3.307 -6.894 1.00 86.81 95 ASP A CA 1
ATOM 772 C C . ASP A 1 95 ? -8.755 4.048 -7.405 1.00 86.81 95 ASP A C 1
ATOM 774 O O . ASP A 1 95 ? -8.028 3.504 -8.227 1.00 86.81 95 ASP A O 1
ATOM 778 N N . ASN A 1 96 ? -8.467 5.262 -6.911 1.00 93.88 96 ASN A N 1
ATOM 779 C CA . ASN A 1 96 ? -7.327 6.078 -7.353 1.00 93.88 96 ASN A CA 1
ATOM 780 C C . ASN A 1 96 ? -6.313 6.393 -6.240 1.00 93.88 96 ASN A C 1
ATOM 782 O O . ASN A 1 96 ? -5.154 6.695 -6.525 1.00 93.88 96 ASN A O 1
ATOM 786 N N . GLN A 1 97 ? -6.706 6.366 -4.973 1.00 95.38 97 GLN A N 1
ATOM 787 C CA . GLN A 1 97 ? -5.882 6.801 -3.852 1.00 95.38 97 GLN A CA 1
ATOM 788 C C . GLN A 1 97 ? -6.230 6.075 -2.553 1.00 95.38 97 GLN A C 1
ATOM 790 O O . GLN A 1 97 ? -7.344 5.606 -2.325 1.00 95.38 97 GLN A O 1
ATOM 795 N N . ILE A 1 98 ? -5.254 6.062 -1.654 1.00 97.38 98 ILE A N 1
ATOM 796 C CA . ILE A 1 98 ? -5.413 5.601 -0.281 1.00 97.38 98 ILE A CA 1
ATOM 797 C C . ILE A 1 98 ? -5.039 6.764 0.616 1.00 97.38 98 ILE A C 1
ATOM 799 O O . ILE A 1 98 ? -3.998 7.406 0.437 1.00 97.38 98 ILE A O 1
ATOM 803 N N . TYR A 1 99 ? -5.898 7.053 1.577 1.00 97.19 99 TYR A N 1
ATOM 804 C CA . TYR A 1 99 ? -5.715 8.170 2.484 1.00 97.19 99 TYR A CA 1
ATOM 805 C C . TYR A 1 99 ? -6.216 7.822 3.870 1.00 97.19 99 TYR A C 1
ATOM 807 O O . TYR A 1 99 ? -6.851 6.797 4.101 1.00 97.19 99 TYR A O 1
ATOM 815 N N . MET A 1 100 ? -5.898 8.694 4.805 1.00 95.88 100 MET A N 1
ATOM 816 C CA . MET A 1 100 ? -6.179 8.504 6.203 1.00 95.88 100 MET A CA 1
ATOM 817 C C . MET A 1 100 ? -6.882 9.713 6.768 1.00 95.88 100 MET A C 1
ATOM 819 O O . MET A 1 100 ? -6.350 10.819 6.691 1.00 95.88 100 MET A O 1
ATOM 823 N N . ASP A 1 101 ? -8.011 9.456 7.409 1.00 95.25 101 ASP A N 1
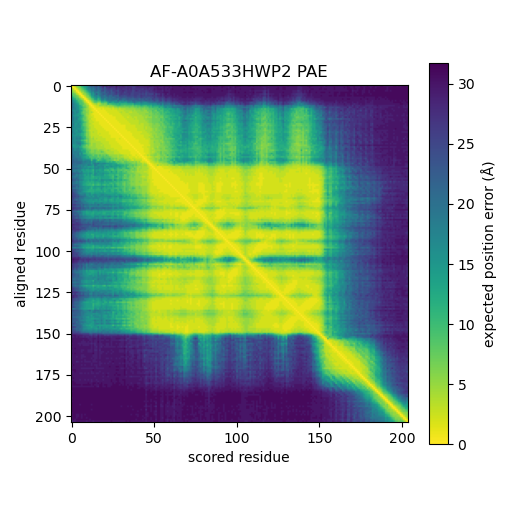ATOM 824 C CA . ASP A 1 101 ? -8.688 10.423 8.253 1.00 95.25 101 ASP A CA 1
ATOM 825 C C . ASP A 1 101 ? -8.328 10.143 9.709 1.00 95.25 101 ASP A C 1
ATOM 827 O O . ASP A 1 101 ? -8.316 8.992 10.160 1.00 95.25 101 ASP A O 1
ATOM 831 N N . LYS A 1 102 ? -8.016 11.205 10.443 1.00 93.06 102 LYS A N 1
ATOM 832 C CA . LYS A 1 102 ? -7.786 11.167 11.883 1.00 93.06 102 LYS A CA 1
ATOM 833 C C . LYS A 1 102 ? -8.973 11.779 12.597 1.00 93.06 102 LYS A C 1
ATOM 835 O O . LYS A 1 102 ? -9.425 12.856 12.209 1.00 93.06 102 LYS A O 1
ATOM 840 N N . PHE A 1 103 ? -9.399 11.145 13.675 1.00 89.56 103 PHE A N 1
ATOM 841 C CA . PHE A 1 103 ? -10.468 11.617 14.539 1.00 89.56 103 PHE A CA 1
ATOM 842 C C . PHE A 1 103 ? -9.954 11.712 15.970 1.00 89.56 103 PHE A C 1
ATOM 844 O O . PHE A 1 103 ? -9.238 10.825 16.434 1.00 89.56 103 PHE A O 1
ATOM 851 N N . LYS A 1 104 ? -10.323 12.784 16.666 1.00 84.50 104 LYS A N 1
ATOM 852 C CA . LYS A 1 104 ? -10.172 12.909 18.116 1.00 84.50 104 LYS A CA 1
ATOM 853 C C . LYS A 1 104 ? -11.462 12.448 18.779 1.00 84.50 104 LYS A C 1
ATOM 855 O O . LYS A 1 104 ? -12.546 12.781 18.297 1.00 84.50 104 LYS A O 1
ATOM 860 N N . ASN A 1 105 ? -11.344 11.704 19.876 1.00 75.12 105 ASN A N 1
ATOM 861 C CA . ASN A 1 105 ? -12.481 11.213 20.663 1.00 75.12 105 ASN A CA 1
ATOM 862 C C . ASN A 1 105 ? -13.571 10.549 19.791 1.00 75.12 105 ASN A C 1
ATOM 864 O O . ASN A 1 105 ? -14.763 10.773 20.002 1.00 75.12 105 ASN A O 1
ATOM 868 N N . SER A 1 106 ? -13.153 9.816 18.753 1.00 68.25 106 SER A N 1
ATOM 869 C CA . SER A 1 106 ? -13.996 9.081 17.792 1.00 68.25 106 SER A CA 1
ATOM 870 C C . SER A 1 106 ? -14.983 9.882 16.928 1.00 68.25 106 SER A C 1
ATOM 872 O O . SER A 1 106 ? -15.488 9.336 15.949 1.00 68.25 106 SER A O 1
ATOM 874 N N . ASN A 1 107 ? -15.233 11.163 17.215 1.00 73.88 107 ASN A N 1
ATOM 875 C CA . ASN A 1 107 ? -16.281 11.945 16.546 1.00 73.88 107 ASN A CA 1
ATOM 876 C C . ASN A 1 107 ? -15.783 13.242 15.893 1.00 73.88 107 ASN A C 1
ATOM 878 O O . ASN A 1 107 ? -16.408 13.718 14.945 1.00 73.88 107 ASN A O 1
ATOM 882 N N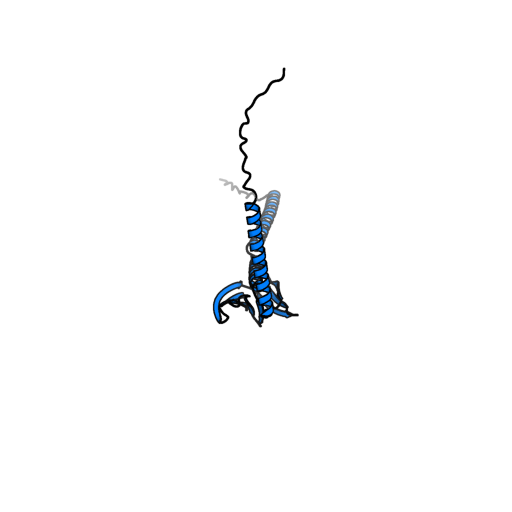 . ASP A 1 108 ? -14.645 13.784 16.333 1.00 83.94 108 ASP A N 1
ATOM 883 C CA . ASP A 1 108 ? -14.154 15.072 15.843 1.00 83.94 108 ASP A CA 1
ATOM 884 C C . ASP A 1 108 ? -13.060 14.871 14.798 1.00 83.94 108 ASP A C 1
ATOM 886 O O . ASP A 1 108 ? -11.932 14.484 15.115 1.00 83.94 108 ASP A O 1
ATOM 890 N N . PHE A 1 109 ? -13.374 15.154 13.533 1.00 89.44 109 PHE A N 1
ATOM 891 C CA . PHE A 1 109 ? -12.388 15.099 12.457 1.00 89.44 109 PHE A CA 1
ATOM 892 C C . PHE A 1 109 ? -11.219 16.057 12.735 1.00 89.44 109 PHE A C 1
ATOM 894 O O . PHE A 1 109 ? -11.395 17.262 12.905 1.00 89.44 109 PHE A O 1
ATOM 901 N N . ALA A 1 110 ? -10.008 15.506 12.759 1.00 88.06 110 ALA A N 1
ATOM 902 C CA . ALA A 1 110 ? -8.784 16.201 13.141 1.00 88.06 110 ALA A CA 1
ATOM 903 C C . ALA A 1 110 ? -7.799 16.382 11.980 1.00 88.06 110 ALA A C 1
ATOM 905 O O . ALA A 1 110 ? -6.886 17.202 12.079 1.00 88.06 110 ALA A O 1
ATOM 906 N 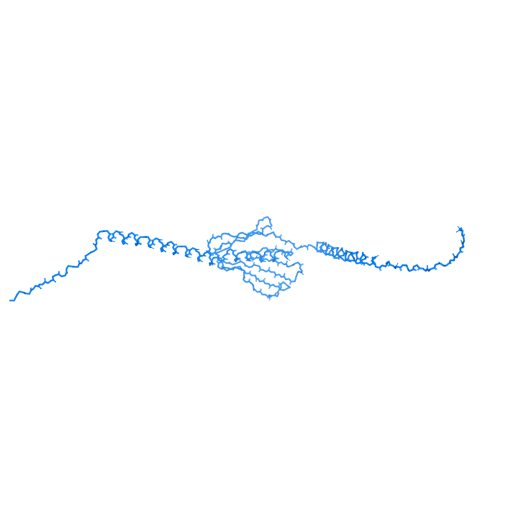N . GLY A 1 111 ? -7.953 15.637 10.883 1.00 91.25 111 GLY A N 1
ATOM 907 C CA . GLY A 1 111 ? -7.145 15.862 9.690 1.00 91.25 111 GLY A CA 1
ATOM 908 C C . GLY A 1 111 ? -7.146 14.720 8.687 1.00 91.25 111 GLY A C 1
ATOM 909 O O . GLY A 1 111 ? -7.537 13.596 8.986 1.00 91.25 111 GLY A O 1
ATOM 910 N N . TYR A 1 112 ? -6.641 15.043 7.500 1.00 93.62 112 TYR A N 1
ATOM 911 C CA . TYR A 1 112 ? -6.515 14.156 6.350 1.00 93.62 112 TYR A CA 1
ATOM 912 C C . TYR A 1 112 ? -5.041 14.007 5.962 1.00 93.62 112 TYR A C 1
ATOM 914 O O . TYR A 1 112 ? -4.304 14.995 5.902 1.00 93.62 112 TYR A O 1
ATOM 922 N N . ILE A 1 113 ? -4.607 12.784 5.665 1.00 94.88 113 ILE A N 1
ATOM 923 C CA . ILE A 1 113 ? -3.262 12.487 5.164 1.00 94.88 113 ILE A CA 1
ATOM 924 C C . ILE A 1 113 ? -3.377 11.568 3.949 1.00 94.88 113 ILE A C 1
ATOM 926 O O . ILE A 1 113 ? -3.837 10.434 4.059 1.00 94.88 113 ILE A O 1
ATOM 930 N N . LEU A 1 114 ? -2.898 12.029 2.794 1.00 96.44 114 LEU A N 1
ATOM 931 C CA . LEU A 1 114 ? -2.746 11.186 1.610 1.00 96.44 114 LEU A CA 1
ATOM 932 C C . LEU A 1 114 ? -1.591 10.196 1.823 1.00 96.44 114 LEU A C 1
ATOM 934 O O . LEU A 1 114 ? -0.482 10.613 2.160 1.00 96.44 114 LEU A O 1
ATOM 938 N N . LEU A 1 115 ? -1.842 8.903 1.614 1.00 95.88 115 LEU A N 1
ATOM 939 C CA . LEU A 1 115 ? -0.821 7.855 1.721 1.00 95.88 115 LEU A CA 1
ATOM 940 C C . LEU A 1 115 ? -0.301 7.435 0.348 1.00 95.88 115 LEU A C 1
ATOM 942 O O . LEU A 1 115 ? 0.908 7.341 0.157 1.00 95.88 115 LEU A O 1
ATOM 946 N N . LEU A 1 116 ? -1.208 7.190 -0.599 1.00 95.31 116 LEU A N 1
ATOM 947 C CA . LEU A 1 116 ? -0.899 6.767 -1.965 1.00 95.31 116 LEU A CA 1
ATOM 948 C C . LEU A 1 116 ? -1.865 7.414 -2.948 1.00 95.31 116 LEU A C 1
ATOM 950 O O . LEU A 1 116 ? -3.031 7.625 -2.625 1.00 95.31 116 LEU A O 1
ATOM 954 N N . LYS A 1 117 ? -1.388 7.686 -4.161 1.00 94.44 117 LYS A N 1
ATOM 955 C CA . LYS A 1 117 ? -2.179 8.226 -5.273 1.00 94.44 117 LYS A CA 1
ATOM 956 C C . LYS A 1 117 ? -1.847 7.492 -6.566 1.00 94.44 117 LYS A C 1
ATOM 958 O O . LYS A 1 117 ? -0.757 6.943 -6.698 1.00 94.44 117 LYS A O 1
ATOM 963 N N . HIS A 1 118 ? -2.756 7.566 -7.531 1.00 92.62 118 HIS A N 1
ATOM 964 C CA . HIS A 1 118 ? -2.636 6.918 -8.836 1.00 92.62 118 HIS A CA 1
ATOM 965 C C . HIS A 1 118 ? -2.472 5.394 -8.738 1.00 92.62 118 HIS A C 1
ATOM 967 O O . HIS A 1 118 ? -1.710 4.797 -9.501 1.00 92.62 118 HIS A O 1
ATOM 973 N N . ILE A 1 119 ? -3.174 4.769 -7.790 1.00 94.75 119 ILE A N 1
ATOM 974 C CA . ILE A 1 119 ? -3.353 3.315 -7.816 1.00 94.75 119 ILE A CA 1
ATOM 975 C C . ILE A 1 119 ? -4.354 2.964 -8.923 1.00 94.75 119 ILE A C 1
ATOM 977 O O . ILE A 1 119 ? -5.167 3.803 -9.308 1.00 94.75 119 ILE A O 1
ATOM 981 N N . LYS A 1 120 ? -4.269 1.753 -9.473 1.00 95.19 120 LYS A N 1
ATOM 982 C CA . LYS A 1 120 ? -5.237 1.252 -10.464 1.00 95.19 120 LYS A CA 1
ATOM 983 C C . LYS A 1 120 ? -6.451 0.603 -9.818 1.00 95.19 120 LYS A C 1
ATOM 985 O O . LYS A 1 120 ? -7.504 0.526 -10.440 1.00 95.19 120 LYS A O 1
ATOM 990 N N . GLY A 1 121 ? -6.277 0.097 -8.605 1.00 95.75 121 GLY A N 1
ATOM 991 C CA . GLY A 1 121 ? -7.331 -0.544 -7.846 1.00 95.75 121 GLY A CA 1
ATOM 992 C C . GLY A 1 121 ? -6.787 -1.178 -6.579 1.00 95.75 121 GLY A C 1
ATOM 993 O O . GLY A 1 121 ? -5.575 -1.220 -6.343 1.00 95.75 121 GLY A O 1
ATOM 994 N N . TYR A 1 122 ? -7.707 -1.676 -5.767 1.00 96.75 122 TYR A N 1
ATOM 995 C CA . TYR A 1 122 ? -7.389 -2.408 -4.557 1.00 96.75 122 TYR A CA 1
ATOM 996 C C . TYR A 1 122 ? -8.400 -3.529 -4.333 1.00 96.75 122 TYR A C 1
ATOM 998 O O . TYR A 1 122 ? -9.525 -3.487 -4.830 1.00 96.75 122 TYR A O 1
ATOM 1006 N N . THR A 1 123 ? -7.996 -4.520 -3.552 1.00 96.19 123 THR A N 1
ATOM 1007 C CA . THR A 1 123 ? -8.892 -5.507 -2.954 1.00 96.19 123 THR A CA 1
ATOM 1008 C C . THR A 1 123 ? -8.693 -5.469 -1.450 1.00 96.19 123 THR A C 1
ATOM 1010 O O . THR A 1 123 ? -7.565 -5.381 -0.965 1.00 96.19 123 THR A O 1
ATOM 1013 N N . LEU A 1 124 ? -9.805 -5.494 -0.722 1.00 96.25 124 LEU A N 1
ATOM 1014 C CA . LEU A 1 124 ? -9.828 -5.566 0.729 1.00 96.25 124 LEU A CA 1
ATOM 1015 C C . LEU A 1 124 ? -10.679 -6.771 1.117 1.00 96.25 124 LEU A C 1
ATOM 1017 O O . LEU A 1 124 ? -11.884 -6.791 0.860 1.00 96.25 124 LEU A O 1
ATOM 1021 N N . SER A 1 125 ? -10.043 -7.781 1.694 1.00 95.25 125 SER A N 1
ATOM 1022 C CA . SER A 1 125 ? -10.674 -9.045 2.073 1.00 95.25 125 SER A CA 1
ATOM 1023 C C . SER A 1 125 ? -10.290 -9.429 3.499 1.00 95.25 125 SER A C 1
ATOM 1025 O O . SER A 1 125 ? -9.359 -8.878 4.091 1.00 95.25 125 SER A O 1
ATOM 1027 N N . VAL A 1 126 ? -11.055 -10.349 4.082 1.00 95.38 126 VAL A N 1
ATOM 1028 C CA . VAL A 1 126 ? -10.779 -10.906 5.406 1.00 95.38 126 VAL A CA 1
ATOM 1029 C C . VAL A 1 126 ? -10.856 -12.420 5.320 1.00 95.38 126 VAL A C 1
ATOM 1031 O O . VAL A 1 126 ? -11.876 -12.956 4.895 1.00 95.38 126 VAL A O 1
ATOM 1034 N N . GLU A 1 127 ? -9.800 -13.082 5.774 1.00 94.56 127 GLU A N 1
ATOM 1035 C CA . GLU A 1 127 ? -9.689 -14.536 5.880 1.00 94.56 127 GLU A CA 1
ATOM 1036 C C . GLU A 1 127 ? -9.035 -14.868 7.226 1.00 94.56 127 GLU A C 1
ATOM 1038 O O . GLU A 1 127 ? -8.026 -14.260 7.574 1.00 94.56 127 GLU A O 1
ATOM 1043 N N . ASP A 1 128 ? -9.634 -15.762 8.018 1.00 92.31 128 ASP A N 1
ATOM 1044 C CA . ASP A 1 128 ? -9.112 -16.201 9.325 1.00 92.31 128 ASP A CA 1
ATOM 1045 C C . ASP A 1 128 ? -8.605 -15.053 10.219 1.00 92.31 128 ASP A C 1
ATOM 1047 O O . ASP A 1 128 ? -7.444 -15.001 10.631 1.00 92.31 128 ASP A O 1
ATOM 1051 N N . GLU A 1 129 ? -9.479 -14.067 10.461 1.00 92.81 129 GLU A N 1
ATOM 1052 C CA . GLU A 1 129 ? -9.186 -12.839 11.227 1.00 92.81 129 GLU A CA 1
ATOM 1053 C C . GLU A 1 129 ? -8.063 -11.963 10.646 1.00 92.81 129 GLU A C 1
ATOM 1055 O O . GLU A 1 129 ? -7.702 -10.942 11.228 1.00 92.81 129 GLU A O 1
ATOM 1060 N N . THR A 1 130 ? -7.528 -12.298 9.479 1.00 96.19 130 THR A N 1
ATOM 1061 C CA . THR A 1 130 ? -6.491 -11.541 8.788 1.00 96.19 130 THR A CA 1
ATOM 1062 C C . THR A 1 130 ? -7.128 -10.696 7.698 1.00 96.19 130 THR A C 1
ATOM 1064 O O . THR A 1 130 ? -7.796 -11.189 6.798 1.00 96.19 130 THR A O 1
ATOM 1067 N N . ILE A 1 131 ? -6.926 -9.389 7.789 1.00 97.38 131 ILE A N 1
ATOM 1068 C CA . ILE A 1 131 ? -7.269 -8.425 6.754 1.00 97.38 131 ILE A CA 1
ATOM 1069 C C . ILE A 1 131 ? -6.170 -8.485 5.695 1.00 97.38 131 ILE A C 1
ATOM 1071 O O . ILE A 1 131 ? -5.010 -8.178 5.989 1.00 97.38 131 ILE A O 1
ATOM 1075 N N . HIS A 1 132 ? -6.537 -8.852 4.474 1.00 97.62 132 HIS A N 1
ATOM 1076 C CA . HIS A 1 132 ? -5.668 -8.803 3.306 1.00 97.62 132 HIS A CA 1
ATOM 1077 C C . HIS A 1 132 ? -5.981 -7.551 2.491 1.00 97.62 132 HIS A C 1
ATOM 1079 O O . HIS A 1 132 ? -7.130 -7.252 2.159 1.00 97.62 132 HIS A O 1
ATOM 1085 N N . ILE A 1 133 ? -4.929 -6.788 2.221 1.00 97.50 133 ILE A N 1
ATOM 1086 C CA . ILE A 1 133 ? -4.953 -5.561 1.441 1.00 97.50 133 ILE A CA 1
ATOM 1087 C C . ILE A 1 133 ? -4.068 -5.811 0.226 1.00 97.50 133 ILE A C 1
ATOM 1089 O O . ILE A 1 133 ? -2.849 -5.923 0.361 1.00 97.50 133 ILE A O 1
ATOM 1093 N N . LEU A 1 134 ? -4.677 -5.864 -0.951 1.00 96.75 134 LEU A N 1
ATOM 1094 C CA . LEU A 1 134 ? -3.977 -5.937 -2.227 1.00 96.75 134 LEU A CA 1
ATOM 1095 C C . LEU A 1 134 ? -4.126 -4.600 -2.941 1.00 96.75 134 LEU A C 1
ATOM 1097 O O . LEU A 1 134 ? -5.244 -4.125 -3.130 1.00 96.75 134 LEU A O 1
ATOM 1101 N N . ILE A 1 135 ? -3.018 -4.000 -3.361 1.00 96.31 135 ILE A N 1
ATOM 1102 C CA . ILE A 1 135 ? -3.017 -2.766 -4.151 1.00 96.31 135 ILE A CA 1
ATOM 1103 C C . ILE A 1 135 ? -2.374 -3.049 -5.503 1.00 96.31 135 ILE A C 1
ATOM 1105 O O . ILE A 1 135 ? -1.276 -3.602 -5.565 1.00 96.31 135 ILE A O 1
ATOM 1109 N N . VAL A 1 136 ? -3.039 -2.630 -6.578 1.00 95.44 136 VAL A N 1
ATOM 1110 C CA . VAL A 1 136 ? -2.489 -2.671 -7.935 1.00 95.44 136 VAL A CA 1
ATOM 1111 C C . VAL A 1 136 ? -1.951 -1.287 -8.275 1.00 95.44 136 VAL A C 1
ATOM 1113 O O . VAL A 1 136 ? -2.705 -0.309 -8.338 1.00 95.44 136 VAL A O 1
ATOM 1116 N N . ASP A 1 137 ? -0.640 -1.183 -8.480 1.00 90.81 137 ASP A N 1
ATOM 1117 C CA . ASP A 1 137 ? 0.010 0.092 -8.773 1.00 90.81 137 ASP A CA 1
ATOM 1118 C C . ASP A 1 137 ? -0.188 0.561 -10.228 1.00 90.81 137 ASP A C 1
ATOM 1120 O O . ASP A 1 137 ? -0.662 -0.171 -11.101 1.00 90.81 137 ASP A O 1
ATOM 1124 N N . LYS A 1 138 ? 0.212 1.806 -10.527 1.00 88.50 138 LYS A N 1
ATOM 1125 C CA . LYS A 1 138 ? 0.181 2.371 -11.891 1.00 88.50 138 LYS A CA 1
ATOM 1126 C C . LYS A 1 138 ? 0.933 1.525 -12.932 1.00 88.50 138 LYS A C 1
ATOM 1128 O O . LYS A 1 138 ? 0.565 1.537 -14.109 1.00 88.50 138 LYS A O 1
ATOM 1133 N N . ASN A 1 139 ? 1.935 0.763 -12.505 1.00 88.12 139 ASN A N 1
ATOM 1134 C CA . ASN A 1 139 ? 2.781 -0.097 -13.325 1.00 88.12 139 ASN A CA 1
ATOM 1135 C C . ASN A 1 139 ? 2.276 -1.558 -13.383 1.00 88.12 139 ASN A C 1
ATOM 1137 O O . ASN A 1 139 ? 2.967 -2.397 -13.951 1.00 88.12 139 ASN A O 1
ATOM 1141 N N . ASN A 1 140 ? 1.066 -1.850 -12.876 1.00 91.06 140 ASN A N 1
ATOM 1142 C CA . ASN A 1 140 ? 0.477 -3.195 -12.751 1.00 91.06 140 ASN A CA 1
ATOM 1143 C C . ASN A 1 140 ? 1.215 -4.137 -11.791 1.00 91.06 140 ASN A C 1
ATOM 1145 O O . ASN A 1 140 ? 1.044 -5.351 -11.884 1.00 91.06 140 ASN A O 1
ATOM 1149 N N . HIS A 1 141 ? 2.029 -3.621 -10.875 1.00 91.25 141 HIS A N 1
ATOM 1150 C CA . HIS A 1 141 ? 2.542 -4.469 -9.815 1.00 91.25 141 HIS A CA 1
ATOM 1151 C C . HIS A 1 141 ? 1.534 -4.593 -8.682 1.00 91.25 141 HIS A C 1
ATOM 1153 O O . HIS A 1 141 ? 0.950 -3.608 -8.226 1.00 91.25 141 HIS A O 1
ATOM 1159 N N . GLU A 1 142 ? 1.422 -5.813 -8.186 1.00 95.12 142 GLU A N 1
ATOM 1160 C CA . GLU A 1 142 ? 0.663 -6.146 -6.994 1.00 95.12 142 GLU A CA 1
ATOM 1161 C C . GLU A 1 142 ? 1.496 -5.871 -5.733 1.00 95.12 142 GLU A C 1
ATOM 1163 O O . GLU A 1 142 ? 2.728 -6.029 -5.703 1.00 95.12 142 GLU A O 1
ATOM 1168 N N . ARG A 1 143 ? 0.827 -5.352 -4.703 1.00 94.88 143 ARG A N 1
ATOM 1169 C CA . ARG A 1 143 ? 1.408 -4.983 -3.411 1.00 94.88 143 ARG A CA 1
ATOM 1170 C C . ARG A 1 143 ? 0.502 -5.500 -2.304 1.00 94.88 143 ARG A C 1
ATOM 1172 O O . ARG A 1 143 ? -0.582 -4.959 -2.096 1.00 94.88 143 ARG A O 1
ATOM 1179 N N . ASP A 1 144 ? 0.976 -6.517 -1.599 1.00 95.81 144 ASP A N 1
ATOM 1180 C CA . ASP A 1 144 ? 0.248 -7.152 -0.507 1.00 95.81 144 ASP A CA 1
ATOM 1181 C C . ASP A 1 144 ? 0.610 -6.574 0.861 1.00 95.81 144 ASP A C 1
ATOM 1183 O O . ASP A 1 144 ? 1.777 -6.310 1.177 1.00 95.81 144 ASP A O 1
ATOM 1187 N N . MET A 1 145 ? -0.400 -6.458 1.714 1.00 95.88 145 MET A N 1
ATOM 1188 C CA . MET A 1 145 ? -0.247 -6.234 3.143 1.00 95.88 145 MET A CA 1
ATOM 1189 C C . MET A 1 145 ? -1.270 -7.065 3.908 1.00 95.88 145 MET A C 1
ATOM 1191 O O . MET A 1 145 ? -2.440 -7.129 3.542 1.00 95.88 145 MET A O 1
ATOM 1195 N N . TYR A 1 146 ? -0.820 -7.657 5.010 1.00 96.81 146 TYR A N 1
ATOM 1196 C CA . TYR A 1 146 ? -1.645 -8.472 5.891 1.00 96.81 146 TYR A CA 1
ATOM 1197 C C . TYR A 1 146 ? -1.650 -7.864 7.289 1.00 96.81 146 TYR A C 1
ATOM 1199 O O . TYR A 1 146 ? -0.587 -7.605 7.860 1.00 96.81 146 TYR A O 1
ATOM 1207 N N . LEU A 1 147 ? -2.838 -7.641 7.843 1.00 96.88 147 LEU A N 1
ATOM 1208 C CA . LEU A 1 147 ? -3.031 -7.140 9.201 1.00 96.88 147 LEU A CA 1
ATOM 1209 C C . LEU A 1 147 ? -3.948 -8.101 9.949 1.00 96.88 147 LEU A C 1
ATOM 1211 O O . LEU A 1 147 ? -5.040 -8.389 9.479 1.00 96.88 147 LEU A O 1
ATOM 1215 N N . LYS A 1 148 ? -3.558 -8.569 11.133 1.00 95.62 148 LYS A N 1
ATOM 1216 C CA . LYS A 1 148 ? -4.493 -9.326 11.974 1.00 95.62 148 LYS A CA 1
ATOM 1217 C C . LYS A 1 148 ? -5.521 -8.376 12.575 1.00 95.62 148 LYS A C 1
ATOM 1219 O O . LYS A 1 148 ? -5.159 -7.290 13.024 1.00 95.62 148 LYS A O 1
ATOM 1224 N N . LYS A 1 149 ? -6.790 -8.765 12.616 1.00 94.44 149 LYS A N 1
ATOM 1225 C CA . LYS A 1 149 ? -7.790 -8.057 13.412 1.00 94.44 149 LYS A CA 1
ATOM 1226 C C . LYS A 1 149 ? -7.321 -8.018 14.863 1.00 94.44 149 LYS A C 1
ATOM 1228 O O . LYS A 1 149 ? -6.634 -8.915 15.352 1.00 94.44 149 LYS A O 1
ATOM 1233 N N . LYS A 1 150 ? -7.652 -6.920 15.527 1.00 93.31 150 LYS A N 1
ATOM 1234 C CA . LYS A 1 150 ? -7.436 -6.758 16.959 1.00 93.31 150 LYS A CA 1
ATOM 1235 C C . LYS A 1 150 ? -8.776 -6.425 17.561 1.00 93.31 150 LYS A C 1
ATOM 1237 O O . LYS A 1 150 ? -9.395 -5.449 17.137 1.00 93.31 150 LYS A O 1
ATOM 1242 N N . ASP A 1 151 ? -9.187 -7.208 18.538 1.00 85.25 151 ASP A N 1
ATOM 1243 C CA . ASP A 1 151 ? -10.308 -6.852 19.384 1.00 85.25 151 ASP A CA 1
ATOM 1244 C C . ASP A 1 151 ? -9.807 -6.035 20.567 1.00 85.25 151 ASP A C 1
ATOM 1246 O O . ASP A 1 151 ? -8.655 -6.150 20.994 1.00 85.25 151 ASP A O 1
ATOM 1250 N N . GLU A 1 152 ? -10.664 -5.141 21.051 1.00 69.31 152 GLU A N 1
ATOM 1251 C CA . GLU A 1 152 ? -10.309 -4.264 22.152 1.00 69.31 152 GLU A CA 1
ATOM 1252 C C . GLU A 1 152 ? -9.926 -5.110 23.369 1.00 69.31 152 GLU A C 1
ATOM 1254 O O . GLU A 1 152 ? -10.714 -5.930 23.845 1.00 69.31 152 GLU A O 1
ATOM 1259 N N . LYS A 1 153 ? -8.701 -4.917 23.866 1.00 61.28 153 LYS A N 1
ATOM 1260 C CA . LYS A 1 153 ? -8.243 -5.553 25.099 1.00 61.28 153 LYS A CA 1
ATOM 1261 C C . LYS A 1 153 ? -9.263 -5.280 26.202 1.00 61.28 153 LYS A C 1
ATOM 1263 O O . LYS A 1 153 ? -9.531 -4.120 26.520 1.00 61.28 153 LYS A O 1
ATOM 1268 N N . THR A 1 154 ? -9.811 -6.341 26.791 1.00 56.00 154 THR A N 1
ATOM 1269 C CA . THR A 1 154 ? -10.692 -6.230 27.964 1.00 56.00 154 THR A CA 1
ATOM 1270 C C . THR A 1 154 ? -9.973 -5.484 29.094 1.00 56.00 154 THR A C 1
ATOM 1272 O O . THR A 1 154 ? -8.744 -5.523 29.187 1.00 56.00 154 THR A O 1
ATOM 1275 N N . ASP A 1 155 ? -10.713 -4.840 30.003 1.00 53.69 155 ASP A N 1
ATOM 1276 C CA . ASP A 1 155 ? -10.140 -4.073 31.128 1.00 53.69 155 ASP A CA 1
ATOM 1277 C C . ASP A 1 155 ? -9.106 -4.870 31.954 1.00 53.69 155 ASP A C 1
ATOM 1279 O O . ASP A 1 155 ? -8.160 -4.313 32.509 1.00 53.69 155 ASP A O 1
ATOM 1283 N N . LYS A 1 156 ? -9.215 -6.207 31.966 1.00 52.06 156 LYS A N 1
ATOM 1284 C CA . LYS A 1 156 ? -8.240 -7.122 32.583 1.00 52.06 156 LYS A CA 1
ATOM 1285 C C . LYS A 1 156 ? -6.865 -7.125 31.911 1.00 52.06 156 LYS A C 1
ATOM 1287 O O . LYS A 1 156 ? -5.857 -7.286 32.598 1.00 52.06 156 LYS A O 1
ATOM 1292 N N . GLU A 1 157 ? -6.805 -6.988 30.592 1.00 56.72 157 GLU A N 1
ATOM 1293 C CA . GLU A 1 157 ? -5.547 -6.937 29.845 1.00 56.72 157 GLU A CA 1
ATOM 1294 C C . GLU A 1 157 ? -4.914 -5.544 29.899 1.00 56.72 157 GLU A C 1
ATOM 1296 O O . GLU A 1 157 ? -3.693 -5.452 30.039 1.00 56.72 157 GLU A O 1
ATOM 1301 N N . LYS A 1 158 ? -5.730 -4.478 29.900 1.00 61.78 158 LYS A N 1
ATOM 1302 C CA . LYS A 1 158 ? -5.271 -3.099 30.158 1.00 61.78 158 LYS A CA 1
ATOM 1303 C C . LYS A 1 158 ? -4.616 -2.998 31.549 1.00 61.78 158 LYS A C 1
ATOM 1305 O O . LYS A 1 158 ? -3.495 -2.508 31.667 1.00 61.78 158 LYS A O 1
ATOM 1310 N N . ALA A 1 159 ? -5.234 -3.602 32.569 1.00 61.25 159 ALA A N 1
ATOM 1311 C CA . ALA A 1 159 ? -4.683 -3.662 33.926 1.00 61.25 159 ALA A CA 1
ATOM 1312 C C . ALA A 1 159 ? -3.398 -4.507 34.047 1.00 61.25 159 ALA A C 1
ATOM 1314 O O . ALA A 1 159 ? -2.557 -4.229 34.902 1.00 61.25 159 ALA A O 1
ATOM 1315 N N . LYS A 1 160 ? -3.215 -5.548 33.222 1.00 66.62 160 LYS A N 1
ATOM 1316 C CA . LYS A 1 160 ? -1.961 -6.327 33.197 1.00 66.62 160 LYS A CA 1
ATOM 1317 C C . LYS A 1 160 ? -0.808 -5.534 32.582 1.00 66.62 160 LYS A C 1
ATOM 1319 O O . LYS A 1 160 ? 0.295 -5.577 33.116 1.00 66.62 160 LYS A O 1
ATOM 1324 N N . GLU A 1 161 ? -1.061 -4.798 31.503 1.00 64.75 161 GLU A N 1
ATOM 1325 C CA . GLU A 1 161 ? -0.039 -3.968 30.851 1.00 64.75 161 GLU A CA 1
ATOM 1326 C C . GLU A 1 161 ? 0.368 -2.756 31.702 1.00 64.75 161 GLU A C 1
ATOM 1328 O O . GLU A 1 161 ? 1.549 -2.407 31.732 1.00 64.75 161 GLU A O 1
ATOM 1333 N N . GLU A 1 162 ? -0.569 -2.133 32.425 1.00 69.06 162 GLU A N 1
ATOM 1334 C CA . GLU A 1 162 ? -0.233 -1.101 33.417 1.00 69.06 162 GLU A CA 1
ATOM 1335 C C . GLU A 1 162 ? 0.617 -1.667 34.552 1.00 69.06 162 GLU A C 1
ATOM 1337 O O . GLU A 1 162 ? 1.650 -1.082 34.876 1.00 69.06 162 GLU A O 1
ATOM 1342 N N . LYS A 1 163 ? 0.262 -2.845 35.084 1.00 75.31 163 LYS A N 1
ATOM 1343 C CA . LYS A 1 163 ? 1.074 -3.522 36.105 1.00 75.31 163 LYS A CA 1
ATOM 1344 C C . LYS A 1 163 ? 2.480 -3.848 35.606 1.00 75.31 163 LYS A C 1
ATOM 1346 O O . LYS A 1 163 ? 3.438 -3.608 36.331 1.00 75.31 163 LYS A O 1
ATOM 1351 N N . GLU A 1 164 ? 2.637 -4.325 34.371 1.00 74.81 164 GLU A N 1
ATOM 1352 C CA . GLU A 1 164 ? 3.966 -4.589 33.797 1.00 74.81 164 GLU A CA 1
ATOM 1353 C C . GLU A 1 164 ? 4.784 -3.311 33.562 1.00 74.81 164 GLU A C 1
ATOM 1355 O O . GLU A 1 164 ? 6.000 -3.311 33.771 1.00 74.81 164 GLU A O 1
ATOM 1360 N N . LYS A 1 165 ? 4.151 -2.210 33.134 1.00 79.50 165 LYS A N 1
ATOM 1361 C CA . LYS A 1 165 ? 4.831 -0.912 32.988 1.00 79.50 165 LYS A CA 1
ATOM 1362 C C . LYS A 1 165 ? 5.251 -0.342 34.339 1.00 79.50 165 LYS A C 1
ATOM 1364 O O . LYS A 1 165 ? 6.367 0.161 34.458 1.00 79.50 165 LYS A O 1
ATOM 1369 N N . GLU A 1 166 ? 4.391 -0.443 35.346 1.00 78.00 166 GLU A N 1
ATOM 1370 C CA . GLU A 1 166 ? 4.689 0.008 36.703 1.00 78.00 166 GLU A CA 1
ATOM 1371 C C . GLU A 1 166 ? 5.793 -0.848 37.343 1.00 78.00 166 GLU A C 1
ATOM 1373 O O . GLU A 1 166 ? 6.700 -0.314 37.980 1.00 78.00 166 GLU A O 1
ATOM 1378 N N . GLU A 1 167 ? 5.795 -2.161 37.098 1.00 77.81 167 GLU A N 1
ATOM 1379 C CA . GLU A 1 167 ? 6.846 -3.066 37.567 1.00 77.81 167 GLU A CA 1
ATOM 1380 C C . GLU A 1 167 ? 8.192 -2.793 36.878 1.00 77.81 167 GLU A C 1
ATOM 1382 O O . GLU A 1 167 ? 9.229 -2.776 37.543 1.00 77.81 167 GLU A O 1
ATOM 1387 N N . LYS A 1 168 ? 8.200 -2.502 35.570 1.00 81.25 168 LYS A N 1
ATOM 1388 C CA . LYS A 1 168 ? 9.421 -2.078 34.860 1.00 81.25 168 LYS A CA 1
ATOM 1389 C C . LYS A 1 168 ? 9.947 -0.738 35.375 1.00 81.25 168 LYS A C 1
ATOM 1391 O O . LYS A 1 168 ? 11.139 -0.631 35.646 1.00 81.25 168 LYS A O 1
ATOM 1396 N N . ALA A 1 169 ? 9.071 0.244 35.590 1.00 80.38 169 ALA A N 1
ATOM 1397 C CA . ALA A 1 169 ? 9.458 1.541 36.146 1.00 80.38 169 ALA A CA 1
ATOM 1398 C C . ALA A 1 169 ? 9.976 1.428 37.593 1.00 80.38 169 ALA A C 1
ATOM 1400 O O . ALA A 1 169 ? 10.910 2.135 37.973 1.00 80.38 169 ALA A O 1
ATOM 1401 N N . ARG A 1 170 ? 9.409 0.525 38.405 1.00 80.00 170 ARG A N 1
ATOM 1402 C CA . ARG A 1 170 ? 9.924 0.215 39.749 1.00 80.00 170 ARG A CA 1
ATOM 1403 C C . ARG A 1 170 ? 11.304 -0.434 39.693 1.00 80.00 170 ARG A C 1
ATOM 1405 O O . ARG A 1 170 ? 12.198 0.039 40.387 1.00 80.00 170 ARG A O 1
ATOM 1412 N N . LYS A 1 171 ? 11.504 -1.437 38.831 1.00 79.69 171 LYS A N 1
ATOM 1413 C CA . LYS A 1 171 ? 12.811 -2.095 38.649 1.00 79.69 171 LYS A CA 1
ATOM 1414 C C . LYS A 1 171 ? 13.888 -1.126 38.153 1.00 79.69 171 LYS A C 1
ATOM 1416 O O . LYS A 1 171 ? 15.034 -1.214 38.583 1.00 79.69 171 LYS A O 1
ATOM 1421 N N . GLU A 1 172 ? 13.542 -0.173 37.288 1.00 76.75 172 GLU A N 1
ATOM 1422 C CA . GLU A 1 172 ? 14.475 0.878 36.857 1.00 76.75 172 GLU A CA 1
ATOM 1423 C C . GLU A 1 172 ? 14.849 1.839 37.995 1.00 76.75 172 GLU A C 1
ATOM 1425 O O . GLU A 1 172 ? 16.027 2.170 38.140 1.00 76.75 172 GLU A O 1
ATOM 1430 N N . LYS A 1 173 ? 13.889 2.237 38.842 1.00 76.94 173 LYS A N 1
ATOM 1431 C CA . LYS A 1 173 ? 14.168 3.065 40.029 1.00 76.94 173 LYS A CA 1
ATOM 1432 C C . LYS A 1 173 ? 15.012 2.329 41.072 1.00 76.94 173 LYS A C 1
ATOM 1434 O O . LYS A 1 173 ? 15.973 2.908 41.567 1.00 76.94 173 LYS A O 1
ATOM 1439 N N . GLU A 1 174 ? 14.720 1.058 41.351 1.00 70.25 174 GLU A N 1
ATOM 1440 C CA . GLU A 1 174 ? 15.540 0.226 42.250 1.00 70.25 174 GLU A CA 1
ATOM 1441 C C . GLU A 1 174 ? 16.971 0.054 41.724 1.00 70.25 174 GLU A C 1
ATOM 1443 O O . GLU A 1 174 ? 17.930 0.156 42.489 1.00 70.25 174 GLU A O 1
ATOM 1448 N N . ASN A 1 175 ? 17.149 -0.142 40.414 1.00 68.44 175 ASN A N 1
ATOM 1449 C CA . ASN A 1 175 ? 18.483 -0.219 39.815 1.00 68.44 175 ASN A CA 1
ATOM 1450 C C . ASN A 1 175 ? 19.243 1.117 39.887 1.00 68.44 175 ASN A C 1
ATOM 1452 O O . ASN A 1 175 ? 20.458 1.120 40.094 1.00 68.44 175 ASN A O 1
ATOM 1456 N N . GLN A 1 176 ? 18.556 2.256 39.755 1.00 66.75 176 GLN A N 1
ATOM 1457 C CA . GLN A 1 176 ? 19.165 3.578 39.947 1.00 66.75 176 GLN A CA 1
ATOM 1458 C C . GLN A 1 176 ? 19.541 3.841 41.414 1.00 66.75 176 GLN A C 1
ATOM 1460 O O . GLN A 1 176 ? 20.624 4.367 41.679 1.00 66.75 176 GLN A O 1
ATOM 1465 N N . GLU A 1 177 ? 18.702 3.447 42.375 1.00 61.53 177 GLU A N 1
ATOM 1466 C CA . GLU A 1 177 ? 19.007 3.575 43.806 1.00 61.53 177 GLU A CA 1
ATOM 1467 C C . GLU A 1 177 ? 20.159 2.661 44.243 1.00 61.53 177 GLU A C 1
ATOM 1469 O O . GLU A 1 177 ? 21.047 3.111 44.972 1.00 61.53 177 GLU A O 1
ATOM 1474 N N . ASN A 1 178 ? 20.211 1.418 43.756 1.00 58.72 178 ASN A N 1
ATOM 1475 C CA . ASN A 1 178 ? 21.307 0.493 44.058 1.00 58.72 178 ASN A CA 1
ATOM 1476 C C . ASN A 1 178 ? 22.649 0.965 43.473 1.00 58.72 178 ASN A C 1
ATOM 1478 O O . ASN A 1 178 ? 23.668 0.898 44.166 1.00 58.72 178 ASN A O 1
ATOM 1482 N N . ASN A 1 179 ? 22.658 1.528 42.258 1.00 57.19 179 ASN A N 1
ATOM 1483 C CA . ASN A 1 179 ? 23.860 2.147 41.685 1.00 57.19 179 ASN A CA 1
ATOM 1484 C C . ASN A 1 179 ? 24.311 3.395 42.468 1.00 57.19 179 ASN A C 1
ATOM 1486 O O . ASN A 1 179 ? 25.508 3.601 42.668 1.00 57.19 179 ASN A O 1
ATOM 1490 N N . ASN A 1 180 ? 23.376 4.206 42.973 1.00 56.53 180 ASN A N 1
ATOM 1491 C CA . ASN A 1 180 ? 23.712 5.361 43.814 1.00 56.53 180 ASN A CA 1
ATOM 1492 C C . ASN A 1 180 ? 24.223 4.965 45.209 1.00 56.53 180 ASN A C 1
ATOM 1494 O O . ASN A 1 180 ? 25.038 5.688 45.784 1.00 56.53 180 ASN A O 1
ATOM 1498 N N . LYS A 1 181 ? 23.786 3.822 45.755 1.00 53.88 181 LYS A N 1
ATOM 1499 C CA . LYS A 1 181 ? 24.297 3.284 47.026 1.00 53.88 181 LYS A CA 1
ATOM 1500 C C . LYS A 1 181 ? 25.733 2.773 46.893 1.00 53.88 181 LYS A C 1
ATOM 1502 O O . LYS A 1 181 ? 26.543 3.050 47.771 1.00 53.88 181 LYS A O 1
ATOM 1507 N N . TYR A 1 182 ? 26.067 2.110 45.783 1.00 48.50 182 TYR A N 1
ATOM 1508 C CA . TYR A 1 182 ? 27.437 1.656 45.510 1.00 48.50 182 TYR A CA 1
ATOM 1509 C C . TYR A 1 182 ? 28.429 2.829 45.444 1.00 48.50 182 TYR A C 1
ATOM 1511 O O . TYR A 1 182 ? 29.480 2.777 46.075 1.00 48.50 182 TYR A O 1
ATOM 1519 N N . ASN A 1 183 ? 28.048 3.946 44.818 1.00 47.56 183 ASN A N 1
ATOM 1520 C CA . ASN A 1 183 ? 28.908 5.133 44.711 1.00 47.56 183 ASN A CA 1
ATOM 1521 C C . ASN A 1 183 ? 29.081 5.934 46.017 1.00 47.56 183 ASN A C 1
ATOM 1523 O O . ASN A 1 183 ? 29.894 6.858 46.059 1.00 47.56 183 ASN A O 1
ATOM 1527 N N . LYS A 1 184 ? 28.330 5.622 47.084 1.00 48.19 184 LYS A N 1
ATOM 1528 C CA . LYS A 1 184 ? 28.407 6.348 48.365 1.00 48.19 184 LYS A CA 1
ATOM 1529 C C . LYS A 1 184 ? 29.291 5.655 49.411 1.00 48.19 184 LYS A C 1
ATOM 1531 O O . LYS A 1 184 ? 29.495 6.228 50.477 1.00 48.19 184 LYS A O 1
ATOM 1536 N N . THR A 1 185 ? 29.815 4.461 49.123 1.00 47.69 185 THR A N 1
ATOM 1537 C CA . THR A 1 185 ? 30.530 3.638 50.121 1.00 47.69 185 THR A CA 1
ATOM 1538 C C . THR A 1 185 ? 32.061 3.677 50.000 1.00 47.69 185 THR A C 1
ATOM 1540 O O . THR A 1 185 ? 32.730 3.222 50.917 1.00 47.69 185 THR A O 1
ATOM 1543 N N . ASP A 1 186 ? 32.625 4.309 48.961 1.00 46.41 186 ASP A N 1
ATOM 1544 C CA . ASP A 1 186 ? 34.082 4.318 48.705 1.00 46.41 186 ASP A CA 1
ATOM 1545 C C . ASP A 1 186 ? 34.731 5.713 48.795 1.00 46.41 186 ASP A C 1
ATOM 1547 O O . ASP A 1 186 ? 35.654 6.030 48.054 1.00 46.41 186 ASP A O 1
ATOM 1551 N N . ASN A 1 187 ? 34.274 6.576 49.706 1.00 48.41 187 ASN A N 1
ATOM 1552 C CA . ASN A 1 187 ? 34.965 7.840 50.005 1.00 48.41 187 ASN A CA 1
ATOM 1553 C C . ASN A 1 187 ? 34.984 8.129 51.513 1.00 48.41 187 ASN A C 1
ATOM 1555 O O . ASN A 1 187 ? 34.418 9.117 51.974 1.00 48.41 187 ASN A O 1
ATOM 1559 N N . HIS A 1 188 ? 35.634 7.261 52.292 1.00 46.50 188 HIS A N 1
ATOM 1560 C CA . HIS A 1 188 ? 36.229 7.658 53.572 1.00 46.50 188 HIS A CA 1
ATOM 1561 C C . HIS A 1 188 ? 37.318 6.657 53.987 1.00 46.50 188 HIS A C 1
ATOM 1563 O O . HIS A 1 188 ? 37.072 5.716 54.733 1.00 46.50 188 HIS A O 1
ATOM 1569 N N . VAL A 1 189 ? 38.542 6.860 53.498 1.00 41.47 189 VAL A N 1
ATOM 1570 C CA . VAL A 1 189 ? 39.742 6.353 54.176 1.00 41.47 189 VAL A CA 1
ATOM 1571 C C . VAL A 1 189 ? 40.491 7.579 54.679 1.00 41.47 189 VAL A C 1
ATOM 1573 O O . VAL A 1 189 ? 41.177 8.267 53.925 1.00 41.47 189 VAL A O 1
ATOM 1576 N N . GLU A 1 190 ? 40.272 7.897 55.954 1.00 42.31 190 GLU A N 1
ATOM 1577 C CA . GLU A 1 190 ? 41.095 8.840 56.703 1.00 42.31 190 GLU A CA 1
ATOM 1578 C C . GLU A 1 190 ? 42.512 8.275 56.806 1.00 42.31 190 GLU A C 1
ATOM 1580 O O . GLU A 1 190 ? 42.731 7.164 57.283 1.00 42.31 190 GLU A O 1
ATOM 1585 N N . ILE A 1 191 ? 43.485 9.051 56.339 1.00 45.75 191 ILE A N 1
ATOM 1586 C CA . ILE A 1 191 ? 44.902 8.771 56.540 1.00 45.75 191 ILE A CA 1
ATOM 1587 C C . ILE A 1 191 ? 45.219 9.147 57.991 1.00 45.75 191 ILE A C 1
ATOM 1589 O O . ILE A 1 191 ? 45.309 10.333 58.324 1.00 45.75 191 ILE A O 1
ATOM 1593 N N . GLU A 1 192 ? 45.374 8.146 58.858 1.00 44.34 192 GLU A N 1
ATOM 1594 C CA . GLU A 1 192 ? 45.878 8.334 60.218 1.00 44.34 192 GLU A CA 1
ATOM 1595 C C . GLU A 1 192 ? 47.296 8.923 60.181 1.00 44.34 192 GLU A C 1
ATOM 1597 O O . GLU A 1 192 ? 48.248 8.328 59.675 1.00 44.34 192 GLU A O 1
ATOM 1602 N N . LYS A 1 193 ? 47.440 10.125 60.746 1.00 46.62 193 LYS A N 1
ATOM 1603 C CA . LYS A 1 193 ? 48.735 10.726 61.067 1.00 46.62 193 LYS A CA 1
ATOM 1604 C C . LYS A 1 193 ? 49.288 10.052 62.323 1.00 46.62 193 LYS A C 1
ATOM 1606 O O . LYS A 1 193 ? 48.776 10.269 63.419 1.00 46.62 193 LYS A O 1
ATOM 1611 N N . THR A 1 194 ? 50.364 9.290 62.182 1.00 39.66 194 THR A N 1
ATOM 1612 C CA . THR A 1 194 ? 51.146 8.761 63.307 1.00 39.66 194 THR A CA 1
ATOM 1613 C C . THR A 1 194 ? 51.784 9.896 64.120 1.00 39.66 194 THR A C 1
ATOM 1615 O O . THR A 1 194 ? 52.470 10.756 63.565 1.00 39.66 194 THR A O 1
ATOM 1618 N N . LYS A 1 195 ? 51.559 9.894 65.442 1.00 48.19 195 LYS A N 1
ATOM 1619 C CA . LYS A 1 195 ? 52.244 10.748 66.433 1.00 48.19 195 LYS A CA 1
ATOM 1620 C C . LYS A 1 195 ? 53.643 10.197 66.771 1.00 48.19 195 LYS A C 1
ATOM 1622 O O . LYS A 1 195 ? 53.842 8.989 66.666 1.00 48.19 195 LYS A O 1
ATOM 1627 N N . PRO A 1 196 ? 54.590 11.052 67.203 1.00 44.97 196 PRO A N 1
ATOM 1628 C CA . PRO A 1 196 ? 55.942 10.633 67.556 1.00 44.97 196 PRO A CA 1
ATOM 1629 C C . PRO A 1 196 ? 55.975 10.003 68.955 1.00 44.97 196 PRO A C 1
ATOM 1631 O O . PRO A 1 196 ? 55.236 10.431 69.843 1.00 44.97 196 PRO A O 1
ATOM 1634 N N . ILE A 1 197 ? 56.856 9.021 69.147 1.00 46.84 197 ILE A N 1
ATOM 1635 C CA . ILE A 1 197 ? 57.213 8.467 70.458 1.00 46.84 197 ILE A CA 1
ATOM 1636 C C . ILE A 1 197 ? 58.688 8.791 70.701 1.00 46.84 197 ILE A C 1
ATOM 1638 O O . ILE A 1 197 ? 59.547 8.435 69.895 1.00 46.84 197 ILE A O 1
ATOM 1642 N N . THR A 1 198 ? 58.953 9.488 71.799 1.00 45.56 198 THR A N 1
ATOM 1643 C CA . THR A 1 198 ? 60.252 9.598 72.466 1.00 45.56 198 THR A CA 1
ATOM 1644 C C . THR A 1 198 ? 60.288 8.578 73.602 1.00 45.56 198 THR A C 1
ATOM 1646 O O . THR A 1 198 ? 59.307 8.471 74.332 1.00 45.56 198 THR A O 1
ATOM 1649 N N . ASP A 1 199 ? 61.368 7.803 73.724 1.00 39.75 199 ASP A N 1
ATOM 1650 C CA . ASP A 1 199 ? 62.277 7.838 74.883 1.00 39.75 199 ASP A CA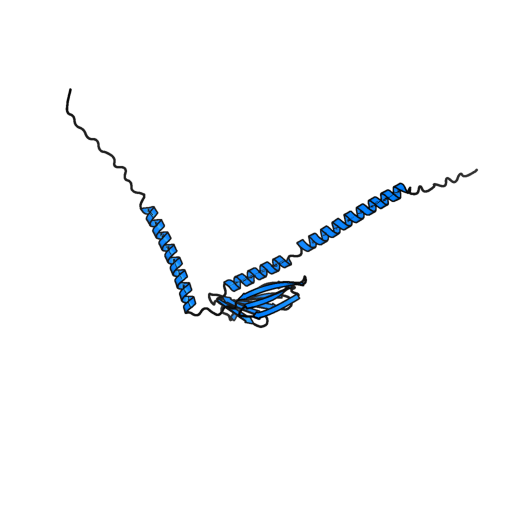 1
ATOM 1651 C C . ASP A 1 199 ? 63.342 6.725 74.818 1.00 39.75 199 ASP A C 1
ATOM 1653 O O . ASP A 1 199 ? 63.174 5.686 74.181 1.00 39.75 199 ASP A O 1
ATOM 1657 N N . ASN A 1 200 ? 64.477 7.044 75.438 1.00 44.84 200 ASN A N 1
ATOM 1658 C CA . ASN A 1 200 ? 65.749 6.327 75.493 1.00 44.84 200 ASN A CA 1
ATOM 1659 C C . ASN A 1 200 ? 65.709 5.088 76.412 1.00 44.84 200 ASN A C 1
ATOM 1661 O O . ASN A 1 200 ? 65.000 5.117 77.409 1.00 44.84 200 ASN A O 1
ATOM 1665 N N . GLU A 1 201 ? 66.563 4.083 76.156 1.00 41.62 201 GLU A N 1
ATOM 1666 C CA . GLU A 1 201 ? 67.650 3.672 77.076 1.00 41.62 201 GLU A CA 1
ATOM 1667 C C . GLU A 1 201 ? 68.582 2.588 76.470 1.00 41.62 201 GLU A C 1
ATOM 1669 O O . GLU A 1 201 ? 68.143 1.560 75.966 1.00 41.62 201 GLU A O 1
ATOM 1674 N N . GLU A 1 202 ? 69.875 2.933 76.494 1.00 45.06 202 GLU A N 1
ATOM 1675 C CA . GLU A 1 202 ? 71.149 2.195 76.620 1.00 45.06 202 GLU A CA 1
ATOM 1676 C C . GLU A 1 202 ? 71.327 0.707 76.238 1.00 45.06 202 GLU A C 1
ATOM 1678 O O . GLU A 1 202 ? 70.606 -0.186 76.676 1.00 45.06 202 GLU A O 1
ATOM 1683 N N . GLY A 1 203 ? 72.459 0.428 75.565 1.00 37.41 203 GLY A N 1
ATOM 1684 C CA . GLY A 1 203 ? 73.084 -0.899 75.587 1.00 37.41 203 GLY A CA 1
ATOM 1685 C C . GLY A 1 203 ? 74.170 -1.175 74.5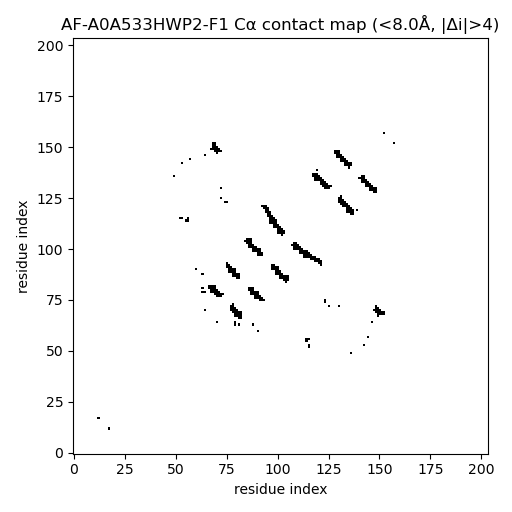37 1.00 37.41 203 GLY A C 1
ATOM 1686 O O . GLY A 1 203 ? 73.959 -2.039 73.689 1.00 37.41 203 GLY A O 1
ATOM 1687 N N . SER A 1 204 ? 75.317 -0.481 74.623 1.00 34.56 204 SER A N 1
ATOM 1688 C CA . SER A 1 204 ? 76.708 -1.000 74.515 1.00 34.56 204 SER A CA 1
ATOM 1689 C C . SER A 1 204 ? 77.687 -0.090 73.773 1.00 34.56 204 SER A C 1
ATOM 1691 O O . SER A 1 204 ? 77.291 0.584 72.800 1.00 34.56 204 SER A O 1
#

Solvent-accessible surface area (backbone atoms only — not comparable to full-atom valu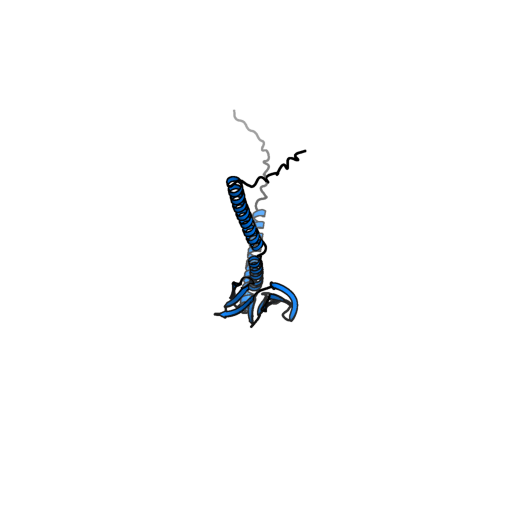es): 11886 Å² total; per-residue (Å²): 137,84,84,82,78,81,76,81,75,79,84,72,82,51,73,65,58,51,52,52,52,49,53,52,49,52,54,51,52,53,53,50,50,51,52,52,54,51,49,54,54,51,50,51,60,71,69,57,51,58,70,58,47,52,50,52,32,51,52,52,54,50,54,48,55,72,49,29,35,26,37,47,81,52,91,52,34,36,42,35,33,30,67,83,63,49,40,30,34,38,41,38,55,51,60,42,37,31,32,33,42,35,21,41,68,72,74,42,82,70,48,78,43,84,48,47,69,61,32,66,32,69,48,74,49,75,56,95,64,27,37,40,39,39,36,31,37,76,85,72,48,78,46,80,48,80,44,70,56,33,69,67,68,52,74,71,53,53,52,49,54,51,50,52,52,52,51,50,55,49,54,51,49,52,52,52,52,53,55,54,53,61,74,68,71,81,82,81,83,81,81,81,78,83,78,90,84,88,85,89,86,89,90,132

Secondary structure (DSSP, 8-state):
-----------PPPHHHHHHHHHHHHHHHHHHHHHHHHHHHHHHHHH--HHHHHHHHHHHHHHHHHHEEEEEEETTEEEEEETTSSEEEEEEE-SSEEEEEEEETTTEEEEEEEEEES--EEEEEEETTEEEEEEE-TTS-EEEEEEE-BPPPPHHHHHHHHHHHHHHHHHHHHHHHHHHHHTTSS-------PPP--------

Mean predicted aligned error: 15.78 Å